Protein AF-C5J600-F1 (afdb_monomer_lite)

pLDDT: mean 75.37, std 13.91, range [26.66, 94.81]

InterPro domains:
  IPR009620 Uncharacterised protein family UPF0236 [PF06782] (41-274)

Structure (mmCIF, N/CA/C/O backbone):
data_AF-C5J600-F1
#
_entry.id   AF-C5J600-F1
#
loop_
_atom_site.group_PDB
_atom_site.id
_atom_site.type_symbol
_atom_site.label_atom_id
_atom_site.label_alt_id
_atom_site.label_comp_id
_atom_site.label_asym_id
_atom_site.label_entity_id
_atom_site.label_seq_id
_atom_site.pdbx_PDB_ins_code
_atom_site.Cartn_x
_atom_site.Cartn_y
_atom_site.Cartn_z
_atom_site.occupancy
_atom_site.B_iso_or_equiv
_atom_site.auth_seq_id
_atom_site.auth_comp_id
_atom_site.auth_asym_id
_atom_site.auth_atom_id
_atom_site.pdbx_PDB_model_num
ATOM 1 N N . MET A 1 1 ? -16.178 27.263 -9.218 1.00 30.09 1 MET A N 1
ATOM 2 C CA . MET A 1 1 ? -14.788 26.761 -9.181 1.00 30.09 1 MET A CA 1
ATOM 3 C C . MET A 1 1 ? -14.766 25.445 -9.932 1.00 30.09 1 MET A C 1
ATOM 5 O O . MET A 1 1 ? -15.247 24.460 -9.392 1.00 30.09 1 MET A O 1
ATOM 9 N N . ASN A 1 2 ? -14.294 25.446 -11.179 1.00 26.66 2 ASN A N 1
ATOM 10 C CA . ASN A 1 2 ? -14.127 24.213 -11.949 1.00 26.66 2 ASN A CA 1
ATOM 11 C C . ASN A 1 2 ? -12.971 23.437 -11.329 1.00 26.66 2 ASN A C 1
ATOM 13 O O . ASN A 1 2 ? -11.869 23.979 -11.196 1.00 26.66 2 ASN A O 1
ATOM 17 N N . SER A 1 3 ? -13.233 22.215 -10.873 1.00 34.41 3 SER A N 1
ATOM 18 C CA . SER A 1 3 ? -12.194 21.421 -10.245 1.00 34.41 3 SER A CA 1
ATOM 19 C C . SER A 1 3 ? -11.194 21.022 -11.330 1.00 34.41 3 SER A C 1
ATOM 21 O O . SER A 1 3 ? -11.571 20.667 -12.445 1.00 34.41 3 SER A O 1
ATOM 23 N N . VAL A 1 4 ? -9.900 21.039 -11.010 1.00 35.25 4 VAL A N 1
ATOM 24 C CA . VAL 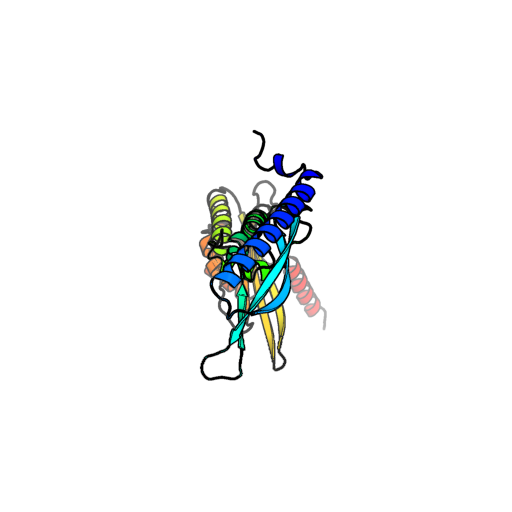A 1 4 ? -8.827 20.533 -11.890 1.00 35.25 4 VAL A CA 1
ATOM 25 C C . VAL A 1 4 ? -9.093 19.076 -12.341 1.00 35.25 4 VAL A C 1
ATOM 27 O O . VAL A 1 4 ? -8.483 18.595 -13.293 1.00 35.25 4 VAL A O 1
ATOM 30 N N . PHE A 1 5 ? -10.043 18.383 -11.700 1.00 36.94 5 PHE A N 1
ATOM 31 C CA . PHE A 1 5 ? -10.469 17.023 -12.007 1.00 36.94 5 PHE A CA 1
ATOM 32 C C . PHE A 1 5 ? -11.612 16.926 -13.031 1.00 36.94 5 PHE A C 1
ATOM 34 O O . PHE A 1 5 ? -11.724 15.884 -13.673 1.00 36.94 5 PHE A O 1
ATOM 41 N N . ASP A 1 6 ? -12.404 17.980 -13.256 1.00 33.38 6 ASP A N 1
ATOM 42 C CA . ASP A 1 6 ? -13.543 17.929 -14.194 1.00 33.38 6 ASP A CA 1
ATOM 43 C C . ASP A 1 6 ? -13.071 17.865 -15.659 1.00 33.38 6 ASP A C 1
ATOM 45 O O . ASP A 1 6 ? -13.735 17.289 -16.517 1.00 33.38 6 ASP A O 1
ATOM 49 N N . ASN A 1 7 ? -11.849 18.338 -15.933 1.00 40.31 7 ASN A N 1
ATOM 50 C CA . ASN A 1 7 ? -11.204 18.231 -17.246 1.00 40.31 7 ASN A CA 1
ATOM 51 C C . ASN A 1 7 ? -10.636 16.830 -17.559 1.00 40.31 7 ASN A C 1
ATOM 53 O O . ASN A 1 7 ? -10.207 16.591 -18.685 1.00 40.31 7 ASN A O 1
ATOM 57 N N . ILE A 1 8 ? -10.622 15.897 -16.598 1.00 45.56 8 ILE A N 1
ATOM 58 C CA . ILE A 1 8 ? -10.103 14.526 -16.791 1.00 45.56 8 ILE A CA 1
ATOM 59 C C . ILE A 1 8 ? -11.192 13.592 -17.359 1.00 45.56 8 ILE A C 1
ATOM 61 O O . ILE A 1 8 ? -10.890 12.523 -17.883 1.00 45.56 8 ILE A O 1
ATOM 65 N N . LEU A 1 9 ? -12.465 13.998 -17.303 1.00 43.16 9 LEU A N 1
ATOM 66 C CA . LEU A 1 9 ? -13.622 13.147 -17.610 1.00 43.16 9 LEU A CA 1
ATOM 67 C C . LEU A 1 9 ? -14.014 13.063 -19.098 1.00 43.16 9 LEU A C 1
ATOM 69 O O . LEU A 1 9 ? -14.862 12.247 -19.444 1.00 43.16 9 LEU A O 1
ATOM 73 N N . ASN A 1 10 ? -13.365 13.811 -19.995 1.00 40.06 10 ASN A N 1
ATOM 74 C CA . ASN A 1 10 ? -13.601 13.727 -21.444 1.00 40.06 10 ASN A CA 1
ATOM 75 C C . ASN A 1 10 ? -12.489 12.938 -22.159 1.00 40.06 10 ASN A C 1
ATOM 77 O O . ASN A 1 10 ? -11.784 13.466 -23.021 1.00 40.06 10 ASN A O 1
ATOM 81 N N . VAL A 1 11 ? -12.330 11.655 -21.812 1.00 47.03 11 VAL A N 1
ATOM 82 C CA . VAL A 1 11 ? -11.394 10.737 -22.490 1.00 47.03 11 VAL A CA 1
ATOM 83 C C . VAL A 1 11 ? -11.952 10.393 -23.871 1.00 47.03 11 VAL A C 1
ATOM 85 O O . VAL A 1 11 ? -12.749 9.473 -24.057 1.00 47.03 11 VAL A O 1
ATOM 88 N N . THR A 1 12 ? -11.559 11.195 -24.851 1.00 51.97 12 THR A N 1
ATOM 89 C CA . THR A 1 12 ? -12.013 11.119 -26.240 1.00 51.97 12 THR A CA 1
ATOM 90 C C . THR A 1 12 ? -10.955 10.437 -27.110 1.00 51.97 12 THR A C 1
ATOM 92 O O . THR A 1 12 ? -9.800 10.259 -26.726 1.00 51.97 12 THR A O 1
ATOM 95 N N . SER A 1 13 ? -11.337 10.052 -28.327 1.00 54.03 13 SER A N 1
ATOM 96 C CA . SER A 1 13 ? -10.481 9.496 -29.393 1.00 54.03 13 SER A CA 1
ATOM 97 C C . SER A 1 13 ? -9.145 10.233 -29.639 1.00 54.03 13 SER A C 1
ATOM 99 O O . SER A 1 13 ? -8.250 9.671 -30.275 1.00 54.03 13 SER A O 1
ATOM 101 N N . SER A 1 14 ? -8.999 11.452 -29.111 1.00 60.88 14 SER A N 1
ATOM 102 C CA . SER A 1 14 ? -7.778 12.258 -29.042 1.00 60.88 14 SER A CA 1
ATOM 103 C C . SER A 1 14 ? -6.600 11.537 -28.367 1.00 60.88 14 SER A C 1
ATOM 105 O O . SER A 1 14 ? -5.513 11.484 -28.943 1.00 60.88 14 SER A O 1
ATOM 107 N N . ASP A 1 15 ? -6.800 10.889 -27.214 1.00 68.75 15 ASP A N 1
ATOM 108 C CA . ASP A 1 15 ? -5.686 10.322 -26.429 1.00 68.75 15 ASP A CA 1
ATOM 109 C C . ASP A 1 15 ? -5.073 9.080 -27.091 1.00 68.75 15 ASP A C 1
ATOM 111 O O . ASP A 1 15 ? -3.856 8.885 -27.092 1.00 68.75 15 ASP A O 1
ATOM 115 N N . LYS A 1 16 ? -5.900 8.260 -27.758 1.00 71.12 16 LYS A N 1
ATOM 116 C CA . LYS A 1 16 ? -5.411 7.123 -28.559 1.00 71.12 16 LYS A CA 1
ATOM 117 C C . LYS A 1 16 ? -4.530 7.595 -29.716 1.00 71.12 16 LYS A C 1
ATOM 119 O O . LYS A 1 16 ? -3.464 7.025 -29.936 1.00 71.12 16 LYS A O 1
ATOM 124 N N . LYS A 1 17 ? -4.937 8.666 -30.409 1.00 78.69 17 LYS A N 1
ATOM 125 C CA . LYS A 1 17 ? -4.130 9.277 -31.475 1.00 78.69 17 LYS A CA 1
ATOM 126 C C . LYS A 1 17 ? -2.816 9.838 -30.927 1.00 78.69 17 LYS A C 1
ATOM 128 O O . LYS A 1 17 ? -1.779 9.656 -31.558 1.00 78.69 17 LYS A O 1
ATOM 133 N N . GLN A 1 18 ? -2.827 10.458 -29.745 1.00 81.50 18 GLN A N 1
ATOM 134 C CA . GLN A 1 18 ? -1.604 10.948 -29.098 1.00 81.50 18 GLN A CA 1
ATOM 135 C C . GLN A 1 18 ? -0.635 9.812 -28.748 1.00 81.50 18 GLN A C 1
ATOM 137 O O . GLN A 1 18 ? 0.558 9.921 -29.033 1.00 81.50 18 GLN A O 1
ATOM 142 N N . ILE A 1 19 ? -1.135 8.695 -28.205 1.00 85.12 19 ILE A N 1
ATOM 143 C CA . ILE A 1 19 ? -0.318 7.502 -27.935 1.00 85.12 19 ILE A CA 1
ATOM 144 C C . ILE A 1 19 ? 0.306 6.961 -29.227 1.00 85.12 19 ILE A C 1
ATOM 146 O O . ILE A 1 19 ? 1.505 6.681 -29.248 1.00 85.12 19 ILE A O 1
ATOM 150 N N . GLU A 1 20 ? -0.460 6.859 -30.315 1.00 85.69 20 GLU A N 1
ATOM 151 C CA . GLU A 1 20 ? 0.054 6.391 -31.609 1.00 85.69 20 GLU A CA 1
ATOM 152 C C . GLU A 1 20 ? 1.135 7.315 -32.184 1.00 85.69 20 GLU A C 1
ATOM 154 O O . GLU A 1 20 ? 2.175 6.839 -32.650 1.00 85.69 20 GLU A O 1
ATOM 159 N N . ILE A 1 21 ? 0.919 8.634 -32.130 1.00 87.88 21 ILE A N 1
ATOM 160 C CA . ILE A 1 21 ? 1.905 9.636 -32.560 1.00 87.88 21 ILE A CA 1
ATOM 161 C C . ILE A 1 21 ? 3.187 9.485 -31.741 1.00 87.88 21 ILE A C 1
ATOM 163 O O . ILE A 1 21 ? 4.279 9.390 -32.306 1.00 87.88 21 ILE A O 1
ATOM 167 N N . TYR A 1 22 ? 3.063 9.396 -30.419 1.00 88.38 22 TYR A N 1
ATOM 168 C CA . TYR A 1 22 ? 4.206 9.269 -29.526 1.00 88.38 22 TYR A CA 1
ATOM 169 C C . TYR A 1 22 ? 4.974 7.956 -29.747 1.00 88.38 22 TYR A C 1
ATOM 171 O O . TYR A 1 22 ? 6.205 7.944 -29.789 1.00 88.38 22 TYR A O 1
ATOM 179 N N . GLN A 1 23 ? 4.274 6.842 -29.987 1.00 90.12 23 GLN A N 1
ATOM 180 C CA . GLN A 1 23 ? 4.904 5.568 -30.348 1.00 90.12 23 GLN A CA 1
ATOM 181 C C . GLN A 1 23 ? 5.699 5.660 -31.654 1.00 90.12 23 GLN A C 1
ATOM 183 O O . GLN A 1 23 ? 6.822 5.153 -31.716 1.00 90.12 23 GLN A O 1
ATOM 188 N N . LYS A 1 24 ? 5.151 6.324 -32.681 1.00 90.94 24 LYS A N 1
ATOM 189 C CA . LYS A 1 24 ? 5.866 6.568 -33.944 1.00 90.94 24 LYS A CA 1
ATOM 190 C C . LYS A 1 24 ? 7.116 7.417 -33.717 1.00 90.94 24 LYS A C 1
ATOM 192 O O . LYS A 1 24 ? 8.178 7.073 -34.225 1.00 90.94 24 LYS A O 1
ATOM 197 N N . GLN A 1 25 ? 7.020 8.474 -32.910 1.00 91.75 25 GLN A N 1
ATOM 198 C CA . GLN A 1 25 ? 8.167 9.321 -32.566 1.00 91.75 25 GLN A CA 1
ATOM 199 C C . GLN A 1 25 ? 9.275 8.536 -31.852 1.00 91.75 25 GLN A C 1
ATOM 201 O O . GLN A 1 25 ? 10.446 8.679 -32.205 1.00 91.75 25 GLN A O 1
ATOM 206 N N . LEU A 1 26 ? 8.926 7.679 -30.887 1.00 91.06 26 LEU A N 1
ATOM 207 C CA . LEU A 1 26 ? 9.899 6.827 -30.200 1.00 91.06 26 LEU A CA 1
ATOM 208 C C . LEU A 1 26 ? 10.585 5.848 -31.160 1.00 91.06 26 LEU A C 1
ATOM 210 O O . LEU A 1 26 ? 11.800 5.677 -31.093 1.00 91.06 26 LEU A O 1
ATOM 214 N N . GLU A 1 27 ? 9.846 5.248 -32.094 1.00 92.38 27 GLU A N 1
ATOM 215 C CA . GLU A 1 27 ? 10.441 4.356 -33.094 1.00 92.38 27 GLU A CA 1
ATOM 216 C C . GLU A 1 27 ? 11.390 5.106 -34.042 1.00 92.38 27 GLU A C 1
ATOM 218 O O . GLU A 1 27 ? 12.493 4.625 -34.311 1.00 92.38 27 GLU A O 1
ATOM 223 N N . THR A 1 28 ? 11.028 6.314 -34.482 1.00 93.56 28 THR A N 1
ATOM 224 C CA . THR A 1 28 ? 11.918 7.173 -35.278 1.00 93.56 28 THR A CA 1
ATOM 225 C C . THR A 1 28 ? 13.197 7.505 -34.510 1.00 93.56 28 THR A C 1
ATOM 227 O O . THR A 1 28 ? 14.298 7.302 -35.029 1.00 93.56 28 THR A O 1
ATOM 230 N N . LYS A 1 29 ? 13.077 7.931 -33.245 1.00 92.75 29 LYS A N 1
ATOM 231 C CA . LYS A 1 29 ? 14.229 8.194 -32.367 1.00 92.75 29 LYS A CA 1
ATOM 232 C C . LYS A 1 29 ? 15.111 6.957 -32.197 1.00 92.75 29 LYS A C 1
ATOM 234 O O . LYS A 1 29 ? 16.333 7.067 -32.254 1.00 92.75 29 LYS A O 1
ATOM 239 N N . ARG A 1 30 ? 14.517 5.766 -32.060 1.00 93.69 30 ARG A N 1
ATOM 240 C CA . ARG A 1 30 ? 15.255 4.495 -31.992 1.00 93.69 30 ARG A CA 1
ATOM 241 C C . ARG A 1 30 ? 16.092 4.257 -33.241 1.00 93.69 30 ARG A C 1
ATOM 243 O O . ARG A 1 30 ? 17.252 3.871 -33.123 1.00 93.69 30 ARG A O 1
ATOM 250 N N . ILE A 1 31 ? 15.505 4.439 -34.423 1.00 93.25 31 ILE A N 1
ATOM 251 C CA . ILE A 1 31 ? 16.189 4.210 -35.701 1.00 93.25 31 ILE A CA 1
ATOM 252 C C . ILE A 1 31 ? 17.371 5.171 -35.849 1.00 93.25 31 ILE A C 1
ATOM 254 O O . ILE A 1 31 ? 18.465 4.724 -36.191 1.00 93.25 31 ILE A O 1
ATOM 258 N N . ILE A 1 32 ? 17.170 6.457 -35.550 1.00 94.38 32 ILE A N 1
ATOM 259 C CA . ILE A 1 32 ? 18.226 7.479 -35.606 1.00 94.38 32 ILE A CA 1
ATOM 260 C C . ILE A 1 32 ? 19.354 7.132 -34.627 1.00 94.38 32 ILE A C 1
ATOM 262 O O . ILE A 1 32 ? 20.501 6.981 -35.042 1.00 94.38 32 ILE A O 1
ATOM 266 N N . ALA A 1 33 ? 19.023 6.878 -33.360 1.00 92.06 33 ALA A N 1
ATOM 267 C CA . ALA A 1 33 ? 20.011 6.556 -32.335 1.00 92.06 33 ALA A CA 1
ATOM 268 C C . ALA A 1 33 ? 20.809 5.277 -32.653 1.00 92.06 33 ALA A C 1
ATOM 270 O O . ALA A 1 33 ? 22.002 5.195 -32.370 1.00 92.06 33 ALA A O 1
ATOM 271 N N . LEU A 1 34 ? 20.183 4.269 -33.272 1.00 92.81 34 LEU A N 1
ATOM 272 C CA . LEU A 1 34 ? 20.892 3.060 -33.703 1.00 92.81 34 LEU A CA 1
ATOM 273 C C . LEU A 1 34 ? 21.836 3.308 -34.882 1.00 92.81 34 LEU A C 1
ATOM 275 O O . LEU A 1 34 ? 22.890 2.676 -34.932 1.00 92.81 34 LEU A O 1
ATOM 279 N N . LYS A 1 35 ? 21.486 4.202 -35.817 1.00 93.19 35 LYS A N 1
ATOM 280 C CA . LYS A 1 35 ? 22.403 4.615 -36.891 1.00 93.19 35 LYS A CA 1
ATOM 281 C C . LYS A 1 35 ? 23.630 5.307 -36.303 1.00 93.19 35 LYS A C 1
ATOM 283 O O . LYS A 1 35 ? 24.748 4.930 -36.632 1.00 93.19 35 LYS A O 1
ATOM 288 N N . GLU A 1 36 ? 23.423 6.242 -35.380 1.00 93.44 36 GLU A N 1
ATOM 289 C CA . GLU A 1 36 ? 24.517 6.939 -34.697 1.00 93.44 36 GLU A CA 1
ATOM 290 C C . GLU A 1 36 ? 25.411 5.990 -33.897 1.00 93.44 36 GLU A C 1
ATOM 292 O O . GLU A 1 36 ? 26.633 6.102 -33.957 1.00 93.44 36 GLU A O 1
ATOM 297 N N . ILE A 1 37 ? 24.825 5.024 -33.181 1.00 91.19 37 ILE A N 1
ATOM 298 C CA . ILE A 1 37 ? 25.604 4.015 -32.456 1.00 91.19 37 ILE A CA 1
ATOM 299 C C . ILE A 1 37 ? 26.429 3.166 -33.407 1.00 91.19 37 ILE A C 1
ATOM 301 O O . ILE A 1 37 ? 27.597 2.954 -33.126 1.00 91.19 37 ILE A O 1
ATOM 305 N N . LYS A 1 38 ? 25.866 2.693 -34.523 1.00 89.19 38 LYS A N 1
ATOM 306 C CA . LYS A 1 38 ? 26.633 1.893 -35.488 1.00 89.19 38 LYS A CA 1
ATOM 307 C C . LYS A 1 38 ? 27.808 2.665 -36.087 1.00 89.19 38 LYS A C 1
ATOM 309 O O . LYS A 1 38 ? 28.833 2.061 -36.367 1.00 89.19 38 LYS A O 1
ATOM 314 N N . LEU A 1 39 ? 27.653 3.977 -36.273 1.00 92.50 39 LEU A N 1
ATOM 315 C CA . LEU A 1 39 ? 28.729 4.846 -36.750 1.00 92.50 39 LEU A CA 1
ATOM 316 C C . LEU A 1 39 ? 29.819 5.047 -35.686 1.00 92.50 39 LEU A C 1
ATOM 318 O O . LEU A 1 39 ? 30.998 4.994 -36.012 1.00 92.50 39 LEU A O 1
ATOM 322 N N . LYS A 1 40 ? 29.437 5.271 -34.422 1.00 92.56 40 LYS A N 1
ATOM 323 C CA . LYS A 1 40 ? 30.378 5.542 -33.316 1.00 92.56 40 LYS A CA 1
ATOM 324 C C . LYS A 1 40 ? 31.010 4.284 -32.711 1.00 92.56 40 LYS A C 1
ATOM 326 O O . LYS A 1 40 ? 32.112 4.354 -32.184 1.00 92.56 40 LYS A O 1
ATOM 331 N N . HIS A 1 41 ? 30.292 3.167 -32.757 1.00 90.81 41 HIS A N 1
ATOM 332 C CA . HIS A 1 41 ? 30.624 1.891 -32.126 1.00 90.81 41 HIS A CA 1
ATOM 333 C C . HIS A 1 41 ? 30.330 0.732 -33.096 1.00 90.81 41 HIS A C 1
ATOM 335 O O . HIS A 1 41 ? 29.354 -0.008 -32.905 1.00 90.81 41 HIS A O 1
ATOM 341 N N . PRO A 1 42 ? 31.124 0.578 -34.173 1.00 90.69 42 PRO A N 1
ATOM 342 C CA . PRO A 1 42 ? 30.929 -0.483 -35.163 1.00 90.69 42 PRO A CA 1
ATOM 343 C C . PRO A 1 42 ? 31.087 -1.892 -34.569 1.00 90.69 42 PRO A C 1
ATOM 345 O O . PRO A 1 42 ? 30.565 -2.861 -35.115 1.00 90.69 42 PRO A O 1
ATOM 348 N N . GLU A 1 43 ? 31.759 -2.016 -33.424 1.00 89.94 43 GLU A N 1
ATOM 349 C CA . GLU A 1 43 ? 31.919 -3.254 -32.669 1.00 89.94 43 GLU A CA 1
ATOM 350 C C . GLU A 1 43 ? 30.639 -3.712 -31.952 1.00 89.94 43 GLU A C 1
ATOM 352 O O . GLU A 1 43 ? 30.623 -4.806 -31.381 1.00 89.94 43 GLU A O 1
ATOM 357 N N . TYR A 1 44 ? 29.574 -2.899 -31.946 1.00 92.50 44 TYR A N 1
ATOM 358 C CA . TYR A 1 44 ? 28.291 -3.237 -31.328 1.00 92.50 44 TYR A CA 1
ATOM 359 C C . TYR A 1 44 ? 27.335 -3.892 -32.323 1.00 92.50 44 TYR A C 1
ATOM 361 O O . TYR A 1 44 ? 27.045 -3.383 -33.403 1.00 92.50 44 TYR A O 1
ATOM 369 N N . TRP A 1 45 ? 26.744 -5.002 -31.893 1.00 91.19 45 TRP A N 1
ATOM 370 C CA . TRP A 1 45 ? 25.853 -5.829 -32.698 1.00 91.19 45 TRP A CA 1
ATOM 371 C C . TRP A 1 45 ? 24.468 -5.822 -32.078 1.00 91.19 45 TRP A C 1
ATOM 373 O O . TRP A 1 45 ? 24.327 -5.904 -30.858 1.00 91.19 45 TRP A O 1
ATOM 383 N N . ILE A 1 46 ? 23.427 -5.767 -32.903 1.00 92.75 46 ILE A N 1
ATOM 384 C CA . ILE A 1 46 ? 22.063 -5.965 -32.410 1.00 92.75 46 ILE A CA 1
ATOM 385 C C . ILE A 1 46 ? 21.902 -7.451 -32.085 1.00 92.75 46 ILE A C 1
ATOM 387 O O . ILE A 1 46 ? 21.922 -8.282 -32.983 1.00 92.75 46 ILE A O 1
ATOM 391 N N . ASP A 1 47 ? 21.744 -7.765 -30.801 1.00 92.50 47 ASP A N 1
ATOM 392 C CA . ASP A 1 47 ? 21.498 -9.125 -30.315 1.00 92.50 47 ASP A CA 1
ATOM 393 C C . ASP A 1 47 ? 20.029 -9.502 -30.521 1.00 92.50 47 ASP A C 1
ATOM 395 O O . ASP 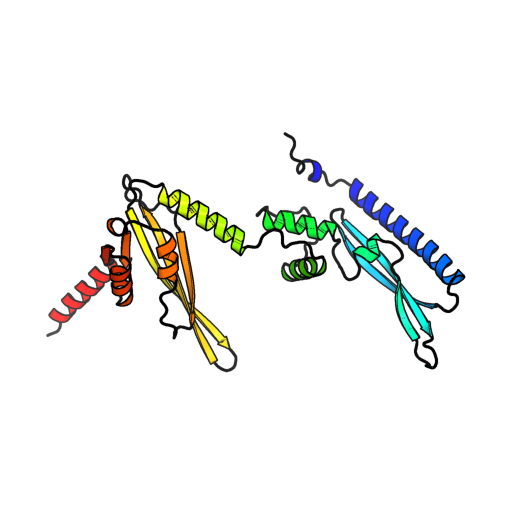A 1 47 ? 19.693 -10.509 -31.136 1.00 92.50 47 ASP A O 1
ATOM 399 N N . LYS A 1 48 ? 19.127 -8.641 -30.036 1.00 92.50 48 LYS A N 1
ATOM 400 C CA . LYS A 1 48 ? 17.681 -8.831 -30.167 1.00 92.50 48 LYS A CA 1
ATOM 401 C C . LYS A 1 48 ? 16.900 -7.553 -29.930 1.00 92.50 48 LYS A C 1
ATOM 403 O O . LYS A 1 48 ? 17.375 -6.578 -29.342 1.00 92.50 48 LYS A O 1
ATOM 408 N N . HIS A 1 49 ? 15.633 -7.609 -30.308 1.00 92.62 49 HIS A N 1
ATOM 409 C CA . HIS A 1 49 ? 14.639 -6.604 -29.976 1.00 92.62 49 HIS A CA 1
ATOM 410 C C . HIS A 1 49 ? 13.604 -7.185 -29.018 1.00 92.62 49 HIS A C 1
ATOM 412 O O . HIS A 1 49 ? 13.087 -8.276 -29.241 1.00 92.62 49 HIS A O 1
ATOM 418 N N . ARG A 1 50 ? 13.264 -6.440 -27.964 1.00 91.50 50 ARG A N 1
ATOM 419 C CA . ARG A 1 50 ? 12.190 -6.804 -27.037 1.00 91.50 50 ARG A CA 1
ATOM 420 C C . ARG A 1 50 ? 11.125 -5.724 -27.038 1.00 91.50 50 ARG A C 1
ATOM 422 O O . ARG A 1 50 ? 11.428 -4.555 -26.807 1.00 91.50 50 ARG A O 1
ATOM 429 N N . ILE A 1 51 ? 9.876 -6.123 -27.252 1.00 91.38 51 ILE A N 1
ATOM 430 C CA . ILE A 1 51 ? 8.740 -5.222 -27.077 1.00 91.38 51 ILE A CA 1
ATOM 431 C C . ILE A 1 51 ? 8.480 -5.078 -25.581 1.00 91.38 51 ILE A C 1
ATOM 433 O O . ILE A 1 51 ? 8.306 -6.060 -24.859 1.00 91.38 51 ILE A O 1
ATOM 437 N N . ARG A 1 52 ? 8.471 -3.835 -25.117 1.00 88.75 52 ARG A N 1
ATOM 438 C CA . ARG A 1 52 ? 8.118 -3.456 -23.758 1.00 88.75 52 ARG A CA 1
ATOM 439 C C . ARG A 1 52 ? 6.779 -2.740 -23.792 1.00 88.75 52 ARG A C 1
ATOM 441 O O . ARG A 1 52 ? 6.562 -1.874 -24.632 1.00 88.75 52 ARG A O 1
ATOM 448 N N . THR A 1 53 ? 5.910 -3.101 -22.860 1.00 90.81 53 THR A N 1
ATOM 449 C CA . THR A 1 53 ? 4.628 -2.431 -22.648 1.00 90.81 53 THR A CA 1
ATOM 450 C C . THR A 1 53 ? 4.754 -1.531 -21.425 1.00 90.81 53 THR A C 1
ATOM 452 O O . THR A 1 53 ? 5.176 -2.009 -20.372 1.00 90.81 53 THR A O 1
ATOM 455 N N . ILE A 1 54 ? 4.425 -0.249 -21.577 1.00 89.62 54 ILE A N 1
ATOM 456 C CA . ILE A 1 54 ? 4.395 0.742 -20.498 1.00 89.62 54 ILE A CA 1
ATOM 457 C C . ILE A 1 54 ? 2.981 1.321 -20.428 1.00 89.62 54 ILE A C 1
ATOM 459 O O . ILE A 1 54 ? 2.458 1.807 -21.430 1.00 89.62 54 ILE A O 1
ATOM 463 N N . HIS A 1 55 ? 2.355 1.246 -19.258 1.00 87.06 55 HIS A N 1
ATOM 464 C CA . HIS A 1 55 ? 1.059 1.865 -18.990 1.00 87.06 55 HIS A CA 1
ATOM 465 C C . HIS A 1 55 ? 1.271 3.294 -18.490 1.00 87.06 55 HIS A C 1
ATOM 467 O O . HIS A 1 55 ? 2.018 3.507 -17.537 1.00 87.06 55 HIS A O 1
ATOM 473 N N . THR A 1 56 ? 0.627 4.255 -19.138 1.00 83.56 56 THR A N 1
ATOM 474 C CA . THR A 1 56 ? 0.620 5.675 -18.783 1.00 83.56 56 THR A CA 1
ATOM 475 C C . THR A 1 56 ? -0.801 6.109 -18.438 1.00 83.56 56 THR A C 1
ATOM 477 O O . THR A 1 56 ? -1.759 5.353 -18.618 1.00 83.56 56 THR A O 1
ATOM 480 N N . ILE A 1 57 ? -0.943 7.352 -17.983 1.00 74.44 57 ILE A N 1
ATOM 481 C CA . ILE A 1 57 ? -2.251 7.971 -17.734 1.00 74.44 57 ILE A CA 1
ATOM 482 C C . ILE A 1 57 ? -3.076 8.150 -19.017 1.00 74.44 57 ILE A C 1
ATOM 484 O O . ILE A 1 57 ? -4.297 8.149 -18.950 1.00 74.44 57 ILE A O 1
ATOM 488 N N . TYR A 1 58 ? -2.413 8.246 -20.175 1.00 75.81 58 TYR A N 1
ATOM 489 C CA . TYR A 1 58 ? -3.037 8.472 -21.484 1.00 75.81 58 TYR A CA 1
ATOM 490 C C . TYR A 1 58 ? -3.283 7.171 -22.263 1.00 75.81 58 TYR A C 1
ATOM 492 O O . TYR A 1 58 ? -3.924 7.172 -23.311 1.00 75.81 58 TYR A O 1
ATOM 500 N N . GLY A 1 59 ? -2.755 6.036 -21.791 1.00 79.31 59 GLY A N 1
ATOM 501 C CA . GLY A 1 59 ? -2.946 4.747 -22.446 1.00 79.31 59 GLY A CA 1
ATOM 502 C C . GLY A 1 59 ? -1.751 3.812 -22.331 1.00 79.31 59 GLY A C 1
ATOM 503 O O . GLY A 1 59 ? -0.973 3.847 -21.386 1.00 79.31 59 GLY A O 1
ATOM 504 N N . THR A 1 60 ? -1.625 2.886 -23.279 1.00 86.88 60 THR A N 1
ATOM 505 C CA . THR A 1 60 ? -0.550 1.887 -23.270 1.00 86.88 60 THR A CA 1
ATOM 506 C C . THR A 1 60 ? 0.405 2.124 -24.426 1.00 86.88 60 THR A C 1
ATOM 508 O O . THR A 1 60 ? 0.013 2.017 -25.582 1.00 86.88 60 THR A O 1
ATOM 511 N N . ILE A 1 61 ? 1.675 2.346 -24.108 1.00 88.88 61 ILE A N 1
ATOM 512 C CA . ILE A 1 61 ? 2.744 2.520 -25.085 1.00 88.88 61 ILE A CA 1
ATOM 513 C C . ILE A 1 61 ? 3.484 1.186 -25.230 1.00 88.88 61 ILE A C 1
ATOM 515 O O . ILE A 1 61 ? 3.996 0.628 -24.255 1.00 88.88 61 ILE A O 1
ATOM 519 N N . LYS A 1 62 ? 3.556 0.663 -26.456 1.00 90.56 62 LYS A N 1
ATOM 520 C CA . LYS A 1 62 ? 4.415 -0.475 -26.815 1.00 90.56 62 LYS A CA 1
ATOM 521 C C . LYS A 1 62 ? 5.647 0.042 -27.546 1.00 90.56 62 LYS A C 1
ATOM 523 O O . LYS A 1 62 ? 5.516 0.665 -28.596 1.00 90.56 62 LYS A O 1
ATOM 528 N N . VAL A 1 63 ? 6.826 -0.229 -26.997 1.00 88.56 63 VAL A N 1
ATOM 529 C CA . VAL A 1 63 ? 8.113 0.295 -27.483 1.00 88.56 63 VAL A CA 1
ATOM 530 C C . VAL A 1 63 ? 9.116 -0.829 -27.675 1.00 88.56 63 VAL A C 1
ATOM 532 O O . VAL A 1 63 ? 9.132 -1.799 -26.914 1.00 88.56 63 VAL A O 1
ATOM 535 N N . LYS A 1 64 ? 9.984 -0.705 -28.678 1.00 90.38 64 LYS A N 1
ATOM 536 C CA . LYS A 1 64 ? 11.029 -1.689 -28.957 1.00 90.38 64 LYS A CA 1
ATOM 537 C C . LYS A 1 64 ? 12.323 -1.299 -28.237 1.00 90.38 64 LYS A C 1
ATOM 539 O O . LYS A 1 64 ? 12.990 -0.335 -28.604 1.00 90.38 64 LYS A O 1
ATOM 544 N N . ILE A 1 65 ? 12.703 -2.070 -27.222 1.00 91.62 65 ILE A N 1
ATOM 545 C CA . ILE A 1 65 ? 14.020 -1.969 -26.584 1.00 91.62 65 ILE A CA 1
ATOM 546 C C . ILE A 1 65 ? 15.001 -2.825 -27.377 1.00 91.62 65 ILE A C 1
ATOM 548 O O . ILE A 1 65 ? 14.725 -3.991 -27.670 1.00 91.62 65 ILE A O 1
ATOM 552 N N . THR A 1 66 ? 16.140 -2.241 -27.740 1.00 93.94 66 THR A N 1
ATOM 553 C CA . THR A 1 66 ? 17.190 -2.947 -28.483 1.00 93.94 66 THR A CA 1
ATOM 554 C C . THR A 1 66 ? 18.242 -3.432 -27.504 1.00 93.94 66 THR A C 1
ATOM 556 O O . THR A 1 66 ? 18.716 -2.661 -26.676 1.00 93.94 66 THR A O 1
ATOM 559 N N . TYR A 1 67 ? 18.584 -4.710 -27.577 1.00 94.81 67 TYR A N 1
ATOM 560 C CA . TYR A 1 67 ? 19.713 -5.270 -26.855 1.00 94.81 67 TYR A CA 1
ATOM 561 C C . TYR A 1 67 ? 20.904 -5.268 -27.798 1.00 94.81 67 TYR A C 1
ATOM 563 O O . TYR A 1 67 ? 20.823 -5.804 -28.904 1.00 94.81 67 TYR A O 1
ATOM 571 N N . LEU A 1 68 ? 21.975 -4.619 -27.363 1.00 94.62 68 LEU A N 1
ATOM 572 C CA . LEU A 1 68 ? 23.243 -4.589 -28.070 1.00 94.62 68 LEU A CA 1
ATOM 573 C C . LEU A 1 68 ? 24.194 -5.574 -27.404 1.00 94.62 68 LEU A C 1
ATOM 575 O O . LEU A 1 68 ? 24.134 -5.778 -26.190 1.00 94.62 68 LEU A O 1
ATOM 579 N N . SER A 1 69 ? 25.060 -6.180 -28.201 1.00 94.06 69 SER A N 1
ATOM 580 C CA . SER A 1 69 ? 26.127 -7.048 -27.735 1.00 94.06 69 SER A CA 1
ATOM 581 C C . SER A 1 69 ? 27.470 -6.564 -28.253 1.00 94.06 69 SER A C 1
ATOM 583 O O . SER A 1 69 ? 27.561 -6.038 -29.362 1.00 94.06 69 SER A O 1
ATOM 585 N N . LYS A 1 70 ? 28.510 -6.741 -27.442 1.00 93.50 70 LYS A N 1
ATOM 586 C CA . LYS A 1 70 ? 29.896 -6.491 -27.835 1.00 93.50 70 LYS A CA 1
ATOM 587 C C . LYS A 1 70 ? 30.798 -7.639 -27.385 1.00 93.50 70 LYS A C 1
ATOM 589 O O . LYS A 1 70 ? 30.486 -8.262 -26.364 1.00 93.50 70 LYS A O 1
ATOM 594 N N . PRO A 1 71 ? 31.889 -7.938 -28.104 1.00 90.56 71 PRO A N 1
ATOM 595 C CA . PRO A 1 71 ? 32.883 -8.899 -27.639 1.00 90.56 71 PRO A CA 1
ATOM 596 C C . PRO A 1 71 ? 33.450 -8.468 -26.284 1.00 90.56 71 PRO A C 1
ATOM 598 O O . PRO A 1 71 ? 33.716 -7.284 -26.063 1.00 90.56 71 PRO A O 1
ATOM 601 N N . THR A 1 72 ? 33.628 -9.413 -25.364 1.00 89.75 72 THR A N 1
ATOM 602 C CA . THR A 1 72 ? 34.442 -9.155 -24.169 1.00 89.75 72 THR A CA 1
ATOM 603 C C . THR A 1 72 ? 35.924 -9.265 -24.524 1.00 89.75 72 THR A C 1
ATOM 605 O O . THR A 1 72 ? 36.298 -10.232 -25.190 1.00 89.75 72 THR A O 1
ATOM 608 N N . PRO A 1 73 ? 36.780 -8.327 -24.075 1.00 86.19 73 PRO A N 1
ATOM 609 C CA . PRO A 1 73 ? 38.222 -8.460 -24.249 1.00 86.19 73 PRO A CA 1
ATOM 610 C C . PRO A 1 73 ? 38.703 -9.801 -23.684 1.00 86.19 73 PRO A C 1
ATOM 612 O O . PRO A 1 73 ? 38.293 -10.189 -22.590 1.00 86.19 73 PRO A O 1
ATOM 615 N N . ASN A 1 74 ? 39.549 -10.507 -24.435 1.00 87.06 74 ASN A N 1
ATOM 616 C CA . ASN A 1 74 ? 40.172 -11.772 -24.027 1.00 87.06 74 ASN A CA 1
ATOM 617 C C . ASN A 1 74 ? 39.176 -12.894 -23.666 1.00 87.06 74 ASN A C 1
ATOM 619 O O . ASN A 1 74 ? 39.482 -13.778 -22.867 1.00 87.06 74 ASN A O 1
ATOM 623 N N . SER A 1 75 ? 37.969 -12.875 -24.240 1.00 87.38 75 SER A N 1
ATOM 624 C CA . SER A 1 75 ? 36.973 -13.926 -24.039 1.00 87.38 75 SER A CA 1
ATOM 625 C C . SER A 1 75 ? 36.128 -14.152 -25.289 1.00 87.38 75 SER A C 1
ATOM 627 O O . SER A 1 75 ? 35.669 -13.204 -25.915 1.00 87.38 75 SER A O 1
ATOM 629 N N . ASN A 1 76 ? 35.797 -15.414 -25.576 1.00 83.31 76 ASN A N 1
ATOM 630 C CA . ASN A 1 76 ? 34.831 -15.780 -26.625 1.00 83.31 76 ASN A CA 1
ATOM 631 C C . ASN A 1 76 ? 33.374 -15.429 -26.259 1.00 83.31 76 ASN A C 1
ATOM 633 O O . ASN A 1 76 ? 32.440 -15.752 -26.993 1.00 83.31 76 ASN A O 1
ATOM 637 N N . LYS A 1 77 ? 33.154 -14.792 -25.104 1.00 89.94 77 LYS A N 1
ATOM 638 C CA . LYS A 1 77 ? 31.836 -14.346 -24.654 1.00 89.94 77 LYS A CA 1
ATOM 639 C C . LYS A 1 77 ? 31.485 -12.979 -25.252 1.00 89.94 77 LYS A C 1
ATOM 641 O O . LYS A 1 77 ? 32.340 -12.203 -25.681 1.00 89.94 77 LYS A O 1
ATOM 646 N N . ARG A 1 78 ? 30.186 -12.681 -25.265 1.00 87.94 78 ARG A N 1
ATOM 647 C CA . ARG A 1 78 ? 29.646 -11.363 -25.612 1.00 87.94 78 ARG A CA 1
ATOM 648 C C . ARG A 1 78 ? 28.970 -10.753 -24.394 1.00 87.94 78 ARG A C 1
ATOM 650 O O . ARG A 1 78 ? 28.199 -11.422 -23.706 1.00 87.94 78 ARG A O 1
ATOM 657 N N . GLN A 1 79 ? 29.224 -9.475 -24.148 1.00 91.62 79 GLN A N 1
ATOM 658 C CA . GLN A 1 79 ? 28.500 -8.702 -23.150 1.00 91.62 79 GLN A CA 1
ATOM 659 C C . GLN A 1 79 ? 27.256 -8.099 -23.794 1.00 91.62 79 GLN A C 1
ATOM 661 O O . GLN A 1 79 ? 27.369 -7.346 -24.758 1.00 91.62 79 GLN A O 1
ATOM 666 N N . VAL A 1 80 ? 26.081 -8.408 -23.244 1.00 92.38 80 VAL A N 1
ATOM 667 C CA . VAL A 1 80 ? 24.790 -7.908 -23.731 1.00 92.38 80 VAL A CA 1
ATOM 668 C C . VAL A 1 80 ? 24.258 -6.830 -22.792 1.00 92.38 80 VAL A C 1
ATOM 670 O O . VAL A 1 80 ? 24.224 -7.017 -21.576 1.00 92.38 80 VAL A O 1
ATOM 673 N N . PHE A 1 81 ? 23.791 -5.713 -23.344 1.00 91.75 81 PHE A N 1
ATOM 674 C CA . PHE A 1 81 ? 23.186 -4.627 -22.579 1.00 91.75 81 PHE A CA 1
ATOM 675 C C . PHE A 1 81 ? 21.957 -4.051 -23.288 1.00 91.75 81 PHE A C 1
ATOM 677 O O . PHE A 1 81 ? 21.845 -4.049 -24.513 1.00 91.75 81 PHE A O 1
ATOM 684 N N . ALA A 1 82 ? 20.994 -3.575 -22.497 1.00 92.00 82 ALA A N 1
ATOM 685 C CA . ALA A 1 82 ? 19.786 -2.943 -23.016 1.00 92.00 82 ALA A CA 1
ATOM 686 C C . ALA A 1 82 ? 20.060 -1.474 -23.362 1.00 92.00 82 ALA A C 1
ATOM 688 O O . ALA A 1 82 ? 20.479 -0.701 -22.498 1.00 92.00 82 ALA A O 1
ATOM 689 N N . PHE A 1 83 ? 19.766 -1.089 -24.600 1.00 91.19 83 PHE A N 1
ATOM 690 C CA . PHE A 1 83 ? 19.889 0.275 -25.089 1.00 91.19 83 PHE A CA 1
ATOM 691 C C . PHE A 1 83 ? 18.546 1.018 -25.012 1.00 91.19 83 PHE A C 1
ATOM 693 O O . PHE A 1 83 ? 17.560 0.646 -25.659 1.00 91.19 83 PHE A O 1
ATOM 700 N N . TYR A 1 84 ? 18.523 2.082 -24.207 1.00 90.19 84 TYR A N 1
ATOM 701 C CA . TYR A 1 84 ? 17.383 2.979 -24.013 1.00 90.19 84 TYR A CA 1
ATOM 702 C C . TYR A 1 84 ? 17.635 4.267 -24.808 1.00 90.19 84 TYR A C 1
ATOM 704 O O . TYR A 1 84 ? 18.410 5.119 -24.384 1.00 90.19 84 TYR A O 1
ATOM 712 N N . HIS A 1 85 ? 17.002 4.371 -25.976 1.00 87.25 85 HIS A N 1
ATOM 713 C CA . HIS A 1 85 ? 17.269 5.399 -26.992 1.00 87.25 85 HIS A CA 1
ATOM 714 C C . HIS A 1 85 ? 16.617 6.762 -26.715 1.00 87.25 85 HIS A C 1
ATOM 716 O O . HIS A 1 85 ? 16.850 7.701 -27.463 1.00 87.25 85 HIS A O 1
ATOM 722 N N . ASP A 1 86 ? 15.793 6.869 -25.674 1.00 88.44 86 ASP A N 1
ATOM 723 C CA . ASP A 1 86 ? 15.093 8.098 -25.306 1.00 88.44 86 ASP A CA 1
ATOM 724 C C . ASP A 1 86 ? 14.978 8.206 -23.780 1.00 88.44 86 ASP A C 1
ATOM 726 O O . ASP A 1 86 ? 14.935 7.186 -23.078 1.00 88.44 86 ASP A O 1
ATOM 730 N N . ASP A 1 87 ? 14.932 9.433 -23.264 1.00 86.75 87 ASP A N 1
ATOM 731 C CA . ASP A 1 87 ? 14.900 9.705 -21.827 1.00 86.75 87 ASP A CA 1
ATOM 732 C C . ASP A 1 87 ? 13.637 9.169 -21.152 1.00 86.75 87 ASP A C 1
ATOM 734 O O . ASP A 1 87 ? 13.730 8.633 -20.046 1.00 86.75 87 ASP A O 1
ATOM 738 N N . PHE A 1 88 ? 12.491 9.162 -21.843 1.00 88.31 88 PHE A N 1
ATOM 739 C CA . PHE A 1 88 ? 11.274 8.515 -21.345 1.00 88.31 88 PHE A CA 1
ATOM 740 C C . PHE A 1 88 ? 11.523 7.043 -20.988 1.00 88.31 88 PHE A C 1
ATOM 742 O O . PHE A 1 88 ? 11.095 6.548 -19.941 1.00 88.31 88 PHE A O 1
ATOM 749 N N . LEU A 1 89 ? 12.276 6.331 -21.830 1.00 88.62 89 LEU A N 1
ATOM 750 C CA . LEU A 1 89 ? 12.601 4.923 -21.615 1.00 88.62 89 LEU A CA 1
ATOM 751 C C . LEU A 1 89 ? 13.672 4.725 -20.540 1.00 88.62 89 LEU A C 1
ATOM 753 O O . LEU A 1 89 ? 13.639 3.708 -19.844 1.00 88.62 89 LEU A O 1
ATOM 757 N N . LYS A 1 90 ? 14.602 5.677 -20.389 1.00 88.62 90 LYS A N 1
ATOM 758 C CA . LYS A 1 90 ? 15.593 5.667 -19.304 1.00 88.62 90 LYS A CA 1
ATOM 759 C C . LYS A 1 90 ? 14.915 5.855 -17.943 1.00 88.62 90 LYS A C 1
ATOM 761 O O . LYS A 1 90 ? 15.175 5.069 -17.033 1.00 88.62 90 LYS A O 1
ATOM 766 N N . ILE A 1 91 ? 13.994 6.815 -17.827 1.00 85.50 91 ILE A N 1
ATOM 767 C CA . ILE A 1 91 ? 13.207 7.091 -16.609 1.00 85.50 91 ILE A CA 1
ATOM 768 C C . ILE A 1 91 ? 12.348 5.876 -16.217 1.00 85.50 91 ILE A C 1
ATOM 770 O O . ILE A 1 91 ? 12.245 5.506 -15.038 1.00 85.50 91 ILE A O 1
ATOM 774 N N . ASN A 1 92 ? 11.780 5.206 -17.222 1.00 85.19 92 ASN A N 1
ATOM 775 C CA . ASN A 1 92 ? 10.908 4.043 -17.056 1.00 85.19 92 ASN A CA 1
ATOM 776 C C . ASN A 1 92 ? 11.632 2.691 -17.178 1.00 85.19 92 ASN A C 1
ATOM 778 O O . ASN A 1 92 ? 11.008 1.635 -17.355 1.00 85.19 92 ASN A O 1
ATOM 782 N N . LYS A 1 93 ? 12.963 2.685 -17.032 1.00 85.31 93 LYS A N 1
ATOM 783 C CA . LYS A 1 93 ? 13.771 1.464 -17.018 1.00 85.31 93 LYS A CA 1
ATOM 784 C C . LYS A 1 93 ? 13.282 0.511 -15.926 1.00 85.31 93 LYS A C 1
ATOM 786 O O . LYS A 1 93 ? 13.191 0.860 -14.757 1.00 85.31 93 LYS A O 1
ATOM 791 N N . GLY A 1 94 ? 12.973 -0.722 -16.319 1.00 80.25 94 GLY A N 1
ATOM 792 C CA . GLY A 1 94 ? 12.525 -1.771 -15.390 1.00 80.25 94 GLY A CA 1
ATOM 793 C C . GLY A 1 94 ? 11.052 -1.681 -14.956 1.00 80.25 94 GLY A C 1
ATOM 794 O O . GLY A 1 94 ? 10.537 -2.656 -14.424 1.00 80.25 94 GLY A O 1
ATOM 795 N N . LYS A 1 95 ? 10.331 -0.606 -15.297 1.00 82.56 95 LYS A N 1
ATOM 796 C CA . LYS A 1 95 ? 8.930 -0.399 -14.909 1.00 82.56 95 LYS A CA 1
ATOM 797 C C . LYS A 1 95 ? 7.935 -0.819 -15.997 1.00 82.56 95 LYS A C 1
ATOM 799 O O . LYS A 1 95 ? 8.218 -0.706 -17.194 1.00 82.56 95 LYS A O 1
ATOM 804 N N . GLN A 1 96 ? 6.795 -1.360 -15.580 1.00 87.00 96 GLN A N 1
ATOM 805 C CA . GLN A 1 96 ? 5.639 -1.634 -16.445 1.00 87.00 96 GLN A CA 1
ATOM 806 C C . GLN A 1 96 ? 4.679 -0.432 -16.491 1.00 87.00 96 GLN A C 1
ATOM 808 O O . GLN A 1 96 ? 3.848 -0.321 -17.386 1.00 87.00 96 GLN A O 1
ATOM 813 N N . TYR A 1 97 ? 4.820 0.482 -15.538 1.00 86.69 97 TYR A N 1
ATOM 814 C CA . TYR A 1 97 ? 3.984 1.654 -15.358 1.00 86.69 97 TYR A CA 1
ATOM 815 C C . TYR A 1 97 ? 4.877 2.884 -15.398 1.00 86.69 97 TYR A C 1
ATOM 817 O O . TYR A 1 97 ? 5.986 2.857 -14.859 1.00 86.69 97 TYR A O 1
ATOM 825 N N . ASP A 1 98 ? 4.409 3.926 -16.069 1.00 86.62 98 ASP A N 1
ATOM 826 C CA . ASP A 1 98 ? 5.097 5.204 -16.105 1.00 86.62 98 ASP A CA 1
ATOM 827 C C . ASP A 1 98 ? 5.147 5.845 -14.710 1.00 86.62 98 ASP A C 1
ATOM 829 O O . ASP A 1 98 ? 4.242 5.662 -13.892 1.00 86.62 98 ASP A O 1
ATOM 833 N N . VAL A 1 99 ? 6.221 6.582 -14.428 1.00 80.38 99 VAL A N 1
ATOM 834 C CA . VAL A 1 99 ? 6.420 7.253 -13.138 1.00 80.38 99 VAL A CA 1
ATOM 835 C C . VAL A 1 99 ? 5.296 8.244 -12.861 1.00 80.38 99 VAL A C 1
ATOM 837 O O . VAL A 1 99 ? 4.770 8.246 -11.752 1.00 80.38 99 VAL A O 1
ATOM 840 N N . GLU A 1 100 ? 4.868 9.033 -13.850 1.00 77.88 100 GLU A N 1
ATOM 841 C CA . GLU A 1 100 ? 3.749 9.960 -13.651 1.00 77.88 100 GLU A CA 1
ATOM 842 C C . GLU A 1 100 ? 2.458 9.198 -13.329 1.00 77.88 100 GLU A C 1
ATOM 844 O O . GLU A 1 100 ? 1.705 9.580 -12.430 1.00 77.88 100 GLU A O 1
ATOM 849 N N . PHE A 1 101 ? 2.235 8.063 -13.995 1.00 81.06 101 PHE A N 1
ATOM 850 C CA . PHE A 1 101 ? 1.081 7.220 -13.717 1.00 81.06 101 PHE A CA 1
ATOM 851 C C . PHE A 1 101 ? 1.096 6.652 -12.293 1.00 81.06 101 PHE A C 1
ATOM 853 O O . PHE A 1 101 ? 0.082 6.705 -11.594 1.00 81.06 101 PHE A O 1
ATOM 860 N N . ILE A 1 102 ? 2.254 6.185 -11.825 1.00 78.62 102 ILE A N 1
ATOM 861 C CA . ILE A 1 102 ? 2.450 5.748 -10.437 1.00 78.62 102 ILE A CA 1
ATOM 862 C C . ILE A 1 102 ? 2.158 6.897 -9.461 1.00 78.62 102 ILE A C 1
ATOM 864 O O . ILE A 1 102 ? 1.452 6.680 -8.477 1.00 78.62 102 ILE A O 1
ATOM 868 N N . ASN A 1 103 ? 2.632 8.116 -9.742 1.00 75.88 103 ASN A N 1
ATOM 869 C CA . ASN A 1 103 ? 2.398 9.291 -8.894 1.00 75.88 103 ASN A CA 1
ATOM 870 C C . ASN A 1 103 ? 0.910 9.615 -8.775 1.00 75.88 103 ASN A C 1
ATOM 872 O O . ASN A 1 103 ? 0.411 9.843 -7.674 1.00 75.88 103 ASN A O 1
ATOM 876 N N . ARG A 1 104 ? 0.185 9.608 -9.898 1.00 74.19 104 ARG A N 1
ATOM 877 C CA . ARG A 1 104 ? -1.255 9.888 -9.897 1.00 74.19 104 ARG A CA 1
ATOM 878 C C . ARG A 1 104 ? -2.048 8.810 -9.175 1.00 74.19 104 ARG A C 1
ATOM 880 O O . ARG A 1 104 ? -2.914 9.142 -8.371 1.00 74.19 104 ARG A O 1
ATOM 887 N N . LEU A 1 105 ? -1.734 7.534 -9.406 1.00 73.50 105 LEU A N 1
ATOM 888 C CA . LEU A 1 105 ? -2.356 6.431 -8.671 1.00 73.50 105 LEU A CA 1
ATOM 889 C C . LEU A 1 105 ? -2.124 6.551 -7.167 1.00 73.50 105 LEU A C 1
ATOM 891 O O . LEU A 1 105 ? -3.042 6.303 -6.393 1.00 73.50 105 LEU A O 1
ATOM 895 N N . ASN A 1 106 ? -0.923 6.971 -6.765 1.00 69.44 106 ASN A N 1
ATOM 896 C CA . ASN A 1 106 ? -0.590 7.217 -5.370 1.00 69.44 106 ASN A CA 1
ATOM 897 C C . ASN A 1 106 ? -1.532 8.264 -4.754 1.00 69.44 106 ASN A C 1
ATOM 899 O O . ASN A 1 106 ? -2.150 8.014 -3.725 1.00 69.44 106 ASN A O 1
ATOM 903 N N . ILE A 1 107 ? -1.709 9.405 -5.427 1.00 67.50 107 ILE A N 1
ATOM 904 C CA . ILE A 1 107 ? -2.595 10.483 -4.968 1.00 67.50 107 ILE A CA 1
ATOM 905 C C . ILE A 1 107 ? -4.042 9.991 -4.829 1.00 67.50 107 ILE A C 1
ATOM 907 O O . ILE A 1 107 ? -4.679 10.253 -3.812 1.00 67.50 107 ILE A O 1
ATOM 911 N N . VAL A 1 108 ? -4.567 9.262 -5.820 1.00 66.81 108 VAL A N 1
ATOM 912 C CA . VAL A 1 108 ? -5.964 8.792 -5.792 1.00 66.81 108 VAL A CA 1
ATOM 913 C C . VAL A 1 108 ? -6.178 7.736 -4.706 1.00 66.81 108 VAL A C 1
ATOM 915 O O . VAL A 1 108 ? -7.127 7.852 -3.932 1.00 66.81 108 VAL A O 1
ATOM 918 N N . TYR A 1 109 ? -5.282 6.746 -4.615 1.00 63.34 109 TYR A N 1
ATOM 919 C CA . TYR A 1 109 ? -5.367 5.661 -3.635 1.00 63.34 109 TYR A CA 1
ATOM 920 C C . TYR A 1 109 ? -5.364 6.195 -2.197 1.00 63.34 109 TYR A C 1
ATOM 922 O O . TYR A 1 109 ? -6.137 5.730 -1.365 1.00 63.34 109 TYR A O 1
ATOM 930 N N . PHE A 1 110 ? -4.530 7.198 -1.908 1.00 59.38 110 PHE A N 1
ATOM 931 C CA . PHE A 1 110 ? -4.414 7.776 -0.566 1.00 59.38 110 PHE A CA 1
ATOM 932 C C . PHE A 1 110 ? -5.422 8.893 -0.264 1.00 59.38 110 PHE A C 1
ATOM 934 O O . PHE A 1 110 ? -5.629 9.219 0.901 1.00 59.38 110 PHE A O 1
ATOM 941 N N . ALA A 1 111 ? -6.108 9.441 -1.269 1.00 59.38 111 ALA A N 1
ATOM 942 C CA . ALA A 1 111 ? -7.213 10.380 -1.064 1.00 59.38 111 ALA A CA 1
ATOM 943 C C . ALA A 1 111 ? -8.543 9.690 -0.687 1.00 59.38 111 ALA A C 1
ATOM 945 O O . ALA A 1 111 ? -9.576 10.359 -0.668 1.00 59.38 111 ALA A O 1
ATOM 946 N N . ASN A 1 112 ? -8.553 8.366 -0.454 1.00 54.25 112 ASN A N 1
ATOM 947 C CA . ASN A 1 112 ? -9.763 7.537 -0.307 1.00 54.25 112 ASN A CA 1
ATOM 948 C C . ASN A 1 112 ? -10.792 7.757 -1.432 1.00 54.25 112 ASN A C 1
ATOM 950 O O . ASN A 1 112 ? -11.987 7.504 -1.269 1.00 54.25 112 ASN A O 1
ATOM 954 N N . LYS A 1 113 ? -10.334 8.227 -2.596 1.00 58.59 113 LYS A N 1
ATOM 955 C CA . LYS A 1 113 ? -11.186 8.392 -3.766 1.00 58.59 113 LYS A CA 1
ATOM 956 C C . LYS A 1 113 ? -11.269 7.057 -4.483 1.00 58.59 113 LYS A C 1
ATOM 958 O O . LYS A 1 113 ? -10.268 6.362 -4.660 1.00 58.59 113 LYS A O 1
ATOM 963 N N . ARG A 1 114 ? -12.479 6.701 -4.906 1.00 55.97 114 ARG A N 1
ATOM 964 C CA . ARG A 1 114 ? -12.708 5.490 -5.684 1.00 55.97 114 ARG A CA 1
ATOM 965 C C . ARG A 1 114 ? -11.933 5.616 -6.999 1.00 55.97 114 ARG A C 1
ATOM 967 O O . ARG A 1 114 ? -12.106 6.590 -7.730 1.00 55.97 114 ARG A O 1
ATOM 974 N N . ILE A 1 115 ? -11.048 4.657 -7.278 1.00 58.06 115 ILE A N 1
ATOM 975 C CA . ILE A 1 115 ? -10.368 4.540 -8.577 1.00 58.06 115 ILE A CA 1
ATOM 976 C C . ILE A 1 115 ? -11.376 3.918 -9.554 1.00 58.06 115 ILE A C 1
ATOM 978 O O . ILE A 1 115 ? -11.182 2.811 -10.047 1.00 58.06 115 ILE A O 1
ATOM 982 N N . ASP A 1 116 ? -12.518 4.566 -9.759 1.00 51.78 116 ASP A N 1
ATOM 983 C CA . ASP A 1 116 ? -13.506 4.085 -10.721 1.00 51.78 116 ASP A CA 1
ATOM 984 C C . ASP A 1 116 ? -12.959 4.328 -12.127 1.00 51.78 116 ASP A C 1
ATOM 986 O O . ASP A 1 116 ? -12.554 5.447 -12.403 1.00 51.78 116 ASP A O 1
ATOM 990 N N . ASN A 1 117 ? -12.922 3.292 -12.978 1.00 49.19 117 ASN A N 1
ATOM 991 C CA . ASN A 1 117 ? -12.765 3.258 -14.450 1.00 49.19 117 ASN A CA 1
ATOM 992 C C . ASN A 1 117 ? -11.749 4.182 -15.175 1.00 49.19 117 ASN A C 1
ATOM 994 O O . ASN A 1 117 ? -11.617 4.075 -16.391 1.00 49.19 117 ASN A O 1
ATOM 998 N N . ILE A 1 118 ? -10.990 5.040 -14.491 1.00 51.06 118 ILE A N 1
ATOM 999 C CA . ILE A 1 118 ? -10.098 6.040 -15.104 1.00 51.06 118 ILE A CA 1
ATOM 1000 C C . ILE A 1 118 ? -8.880 5.366 -15.747 1.00 51.06 118 ILE A C 1
ATOM 1002 O O . ILE A 1 118 ? -8.327 5.863 -16.724 1.00 51.06 118 ILE A O 1
ATOM 1006 N N . TYR A 1 119 ? -8.466 4.202 -15.236 1.00 57.03 119 TYR A N 1
ATOM 1007 C CA . TYR A 1 119 ? -7.296 3.493 -15.736 1.00 57.03 119 TYR A CA 1
ATOM 1008 C C . TYR A 1 119 ? -7.605 2.018 -15.986 1.00 57.03 119 TYR A C 1
ATOM 1010 O O . TYR A 1 119 ? -7.758 1.233 -15.056 1.00 57.03 119 TYR A O 1
ATOM 1018 N N . ASN A 1 120 ? -7.604 1.613 -17.259 1.00 56.16 120 ASN A N 1
ATOM 1019 C CA . ASN A 1 120 ? -7.890 0.233 -17.681 1.00 56.16 120 ASN A CA 1
ATOM 1020 C C . ASN A 1 120 ? -6.916 -0.823 -17.118 1.00 56.16 120 ASN A C 1
ATOM 1022 O O . ASN A 1 120 ? -7.172 -2.020 -17.230 1.00 56.16 120 ASN A O 1
ATOM 1026 N N . LYS A 1 121 ? -5.764 -0.410 -16.571 1.00 67.69 121 LYS A N 1
ATOM 1027 C CA . LYS A 1 121 ? -4.739 -1.303 -16.014 1.00 67.69 121 LYS A CA 1
ATOM 1028 C C . LYS A 1 121 ? -4.121 -0.669 -14.777 1.00 67.69 121 LYS A C 1
ATOM 1030 O O . LYS A 1 121 ? -3.231 0.165 -14.895 1.00 67.69 121 LYS A O 1
ATOM 1035 N N . ILE A 1 122 ? -4.575 -1.084 -13.600 1.00 71.00 122 ILE A N 1
ATOM 1036 C CA . ILE A 1 122 ? -4.054 -0.631 -12.304 1.00 71.00 122 ILE A CA 1
ATOM 1037 C C . ILE A 1 122 ? -3.015 -1.662 -11.812 1.00 71.00 122 ILE A C 1
ATOM 1039 O O . ILE A 1 122 ? -3.249 -2.864 -11.954 1.00 71.00 122 ILE A O 1
ATOM 1043 N N . PRO A 1 123 ? -1.845 -1.246 -11.289 1.00 74.44 123 PRO A N 1
ATOM 1044 C CA . PRO A 1 123 ? -0.894 -2.162 -10.666 1.00 74.44 123 PRO A CA 1
ATOM 1045 C C . PRO A 1 123 ? -1.480 -2.775 -9.391 1.00 74.44 123 PRO A C 1
ATOM 1047 O O . PRO A 1 123 ? -2.260 -2.146 -8.678 1.00 74.44 123 PRO A O 1
ATOM 1050 N N . THR A 1 124 ? -1.047 -3.987 -9.042 1.00 73.50 124 THR A N 1
ATOM 1051 C CA . THR A 1 124 ? -1.354 -4.545 -7.719 1.00 73.50 124 THR A CA 1
ATOM 1052 C C . THR A 1 124 ? -0.752 -3.664 -6.620 1.00 73.50 124 THR A C 1
ATOM 1054 O O . THR A 1 124 ? 0.276 -3.014 -6.823 1.00 73.50 124 THR A O 1
ATOM 1057 N N . ILE A 1 125 ? -1.339 -3.684 -5.420 1.00 69.31 125 ILE A N 1
ATOM 1058 C CA . ILE A 1 125 ? -0.831 -2.920 -4.263 1.00 69.31 125 ILE A CA 1
ATOM 1059 C C . ILE A 1 125 ? 0.647 -3.251 -3.986 1.00 69.31 125 ILE A C 1
ATOM 1061 O O . ILE A 1 125 ? 1.445 -2.362 -3.691 1.00 69.31 125 ILE A O 1
ATOM 1065 N N . ALA A 1 126 ? 1.035 -4.523 -4.111 1.00 69.75 126 ALA A N 1
ATOM 1066 C CA . ALA A 1 126 ? 2.420 -4.956 -3.934 1.00 69.75 126 ALA A CA 1
ATOM 1067 C C . ALA A 1 126 ? 3.365 -4.330 -4.974 1.00 69.75 126 ALA A C 1
ATOM 1069 O O . ALA A 1 126 ? 4.448 -3.858 -4.622 1.00 69.75 126 ALA A O 1
ATOM 1070 N N . LEU A 1 127 ? 2.940 -4.278 -6.239 1.00 72.19 127 LEU A N 1
ATOM 1071 C CA . LEU A 1 127 ? 3.717 -3.695 -7.328 1.00 72.19 127 LEU A CA 1
ATOM 1072 C C . LEU A 1 127 ? 3.816 -2.167 -7.209 1.00 72.19 127 LEU A C 1
ATOM 1074 O O . LEU A 1 127 ? 4.891 -1.604 -7.402 1.00 72.19 127 LEU A O 1
ATOM 1078 N N . LEU A 1 128 ? 2.729 -1.504 -6.810 1.00 74.06 128 LEU A N 1
ATOM 1079 C CA . LEU A 1 128 ? 2.723 -0.070 -6.524 1.00 74.06 128 LEU A CA 1
ATOM 1080 C C . LEU A 1 128 ? 3.722 0.268 -5.407 1.00 74.06 128 LEU A C 1
ATOM 1082 O O . LEU A 1 128 ? 4.584 1.127 -5.583 1.00 74.06 128 LEU A O 1
ATOM 1086 N N . ARG A 1 129 ? 3.684 -0.476 -4.292 1.00 70.31 129 ARG A N 1
ATOM 1087 C CA . ARG A 1 129 ? 4.644 -0.325 -3.183 1.00 70.31 129 ARG A CA 1
ATOM 1088 C C . ARG A 1 129 ? 6.087 -0.548 -3.627 1.00 70.31 129 ARG A C 1
ATOM 1090 O O . ARG A 1 129 ? 6.978 0.168 -3.175 1.00 70.31 129 ARG A O 1
ATOM 1097 N N . HIS A 1 130 ? 6.329 -1.532 -4.493 1.00 78.88 130 HIS A N 1
ATOM 1098 C CA . HIS A 1 130 ? 7.658 -1.782 -5.047 1.00 78.88 130 HIS A CA 1
ATOM 1099 C C . HIS A 1 130 ? 8.175 -0.572 -5.834 1.00 78.88 130 HIS A C 1
ATOM 1101 O O . HIS A 1 130 ? 9.304 -0.135 -5.608 1.00 78.88 130 HIS A O 1
ATOM 1107 N N . TYR A 1 131 ? 7.346 0.013 -6.702 1.00 73.75 131 TYR A N 1
ATOM 1108 C CA . TYR A 1 131 ? 7.751 1.177 -7.484 1.00 73.75 131 TYR A CA 1
ATOM 1109 C C . TYR A 1 131 ? 7.959 2.430 -6.641 1.00 73.75 131 TYR A C 1
ATOM 1111 O O . TYR A 1 131 ? 8.955 3.115 -6.857 1.00 73.75 131 TYR A O 1
ATOM 1119 N N . LEU A 1 132 ? 7.103 2.685 -5.647 1.00 69.88 132 LEU A N 1
ATOM 1120 C CA . LEU A 1 132 ? 7.261 3.817 -4.725 1.00 69.88 132 LEU A CA 1
ATOM 1121 C C . LEU A 1 132 ? 8.601 3.770 -3.976 1.00 69.88 132 LEU A C 1
ATOM 1123 O O . LEU A 1 132 ? 9.274 4.789 -3.839 1.00 69.88 132 LEU A O 1
ATOM 1127 N N . LYS A 1 133 ? 9.042 2.575 -3.555 1.00 71.81 133 LYS A N 1
ATOM 1128 C CA . LYS A 1 133 ? 10.364 2.398 -2.932 1.00 71.81 133 LYS A CA 1
ATOM 1129 C C . LYS A 1 133 ? 11.511 2.732 -3.889 1.00 71.81 133 LYS A C 1
ATOM 1131 O O . LYS A 1 133 ? 12.507 3.310 -3.468 1.00 71.81 133 LYS A O 1
ATOM 1136 N N . GLN A 1 134 ? 11.392 2.360 -5.164 1.00 72.94 134 GLN A N 1
ATOM 1137 C CA . GLN A 1 134 ? 12.447 2.579 -6.160 1.00 72.94 134 GLN A CA 1
ATOM 1138 C C . GLN A 1 134 ? 12.574 4.036 -6.602 1.00 72.94 134 GLN A C 1
ATOM 1140 O O . GLN A 1 134 ? 13.672 4.490 -6.914 1.00 72.94 134 GLN A O 1
ATOM 1145 N N . THR A 1 135 ? 11.466 4.766 -6.670 1.00 64.50 135 THR A N 1
ATOM 1146 C CA . THR A 1 135 ? 11.442 6.141 -7.181 1.00 64.50 135 THR A CA 1
ATOM 1147 C C . THR A 1 135 ? 11.836 7.181 -6.136 1.00 64.50 135 THR A C 1
ATOM 1149 O O . THR A 1 135 ? 11.901 8.357 -6.482 1.00 64.50 135 THR A O 1
ATOM 1152 N N . LYS A 1 136 ? 12.100 6.778 -4.880 1.00 63.25 136 LYS A N 1
ATOM 1153 C CA . LYS A 1 136 ? 12.318 7.680 -3.730 1.00 63.25 136 LYS A CA 1
ATOM 1154 C C . LYS A 1 136 ? 11.236 8.756 -3.604 1.00 63.25 136 LYS A C 1
ATOM 1156 O O . LYS A 1 136 ? 11.467 9.789 -2.983 1.00 63.25 136 LYS A O 1
ATOM 1161 N N . ILE A 1 137 ? 10.065 8.519 -4.195 1.00 57.59 137 ILE A N 1
ATOM 1162 C CA . ILE A 1 137 ? 8.911 9.370 -3.963 1.00 57.59 137 ILE A CA 1
ATOM 1163 C C . ILE A 1 137 ? 8.654 9.219 -2.472 1.00 57.59 137 ILE A C 1
ATOM 1165 O O . ILE A 1 137 ? 8.486 8.074 -2.028 1.00 57.59 137 ILE A O 1
ATOM 1169 N N . PRO A 1 138 ? 8.692 10.316 -1.692 1.00 53.84 138 PRO A N 1
ATOM 1170 C CA . PRO A 1 138 ? 8.281 10.257 -0.304 1.00 53.84 138 PRO A CA 1
ATOM 1171 C C . PRO A 1 138 ? 6.963 9.504 -0.295 1.00 53.84 138 PRO A C 1
ATOM 1173 O O . PRO A 1 138 ? 6.097 9.828 -1.110 1.00 53.84 138 PRO A O 1
ATOM 1176 N N . LEU A 1 139 ? 6.827 8.461 0.529 1.00 56.06 139 LEU A N 1
ATOM 1177 C CA . LEU A 1 139 ? 5.506 7.898 0.769 1.00 56.06 139 LEU A CA 1
ATOM 1178 C C . LEU A 1 139 ? 4.683 9.108 1.209 1.00 56.06 139 LEU A C 1
ATOM 1180 O O . LEU A 1 139 ? 4.909 9.634 2.298 1.00 56.06 139 LEU A O 1
ATOM 1184 N N . ILE A 1 140 ? 3.862 9.650 0.307 1.00 49.75 140 ILE A N 1
ATOM 1185 C CA . ILE A 1 140 ? 2.955 10.727 0.646 1.00 49.75 140 ILE A CA 1
ATOM 1186 C C . ILE A 1 140 ? 2.032 10.013 1.614 1.00 49.75 140 ILE A C 1
ATOM 1188 O O . ILE A 1 140 ? 1.180 9.246 1.181 1.00 49.75 140 ILE A O 1
ATOM 1192 N N . LEU A 1 141 ? 2.296 10.230 2.904 1.00 51.75 141 LEU A N 1
ATOM 1193 C CA . LEU A 1 141 ? 1.559 9.759 4.068 1.00 51.75 141 LEU A CA 1
ATOM 1194 C C . LEU A 1 141 ? 2.073 8.437 4.658 1.00 51.75 141 LEU A C 1
ATOM 1196 O O . LEU A 1 141 ? 1.768 7.324 4.230 1.00 51.75 141 LEU A O 1
ATOM 1200 N N . ASP A 1 142 ? 2.830 8.596 5.741 1.00 57.94 142 ASP A N 1
ATOM 1201 C CA . ASP A 1 142 ? 2.910 7.609 6.804 1.00 57.94 142 ASP A CA 1
ATOM 1202 C C . ASP A 1 142 ? 1.481 7.365 7.320 1.00 57.94 142 ASP A C 1
ATOM 1204 O O . ASP A 1 142 ? 0.917 8.193 8.033 1.00 57.94 142 ASP A O 1
ATOM 1208 N N . LEU A 1 143 ? 0.866 6.240 6.934 1.00 53.97 143 LEU A N 1
ATOM 1209 C CA . LEU A 1 143 ? -0.457 5.823 7.424 1.00 53.97 143 LEU A CA 1
ATOM 1210 C C . LEU A 1 143 ? -0.538 5.890 8.954 1.00 53.97 143 LEU A C 1
ATOM 1212 O O . LEU A 1 143 ? -1.605 6.132 9.512 1.00 53.97 143 LEU A O 1
ATOM 1216 N N . LYS A 1 144 ? 0.595 5.703 9.640 1.00 54.81 144 LYS A N 1
ATOM 1217 C CA . LYS A 1 144 ? 0.688 5.860 11.085 1.00 54.81 144 LYS A CA 1
ATOM 1218 C C . LYS A 1 144 ? 0.459 7.311 11.503 1.00 54.81 144 LYS A C 1
ATOM 1220 O O . LYS A 1 144 ? -0.290 7.527 12.447 1.00 54.81 144 LYS A O 1
ATOM 1225 N N . SER A 1 145 ? 1.035 8.289 10.803 1.00 59.06 145 SER A N 1
ATOM 1226 C CA . SER A 1 145 ? 0.826 9.710 11.093 1.00 59.06 145 SER A CA 1
ATOM 1227 C C . SER A 1 145 ? -0.605 10.149 10.787 1.00 59.06 145 SER A C 1
ATOM 1229 O O . SER A 1 145 ? -1.178 10.872 11.587 1.00 59.06 145 SER A O 1
ATOM 1231 N N . GLN A 1 146 ? -1.219 9.683 9.694 1.00 60.56 146 GLN A N 1
ATOM 1232 C CA . GLN A 1 146 ? -2.621 10.008 9.391 1.00 60.56 146 GLN A CA 1
ATOM 1233 C C . GLN A 1 146 ? -3.592 9.392 10.390 1.00 60.56 146 GLN A C 1
ATOM 1235 O O . GLN A 1 146 ? -4.475 10.086 10.885 1.00 60.56 146 GLN A O 1
ATOM 1240 N N . ASN A 1 147 ? -3.405 8.112 10.725 1.00 61.16 147 ASN A N 1
ATOM 1241 C CA . ASN A 1 147 ? -4.192 7.463 11.767 1.00 61.16 147 ASN A CA 1
ATOM 1242 C C . ASN A 1 147 ? -3.989 8.162 13.111 1.00 61.16 147 ASN A C 1
ATOM 1244 O O . ASN A 1 147 ? -4.946 8.312 13.859 1.00 61.16 147 ASN A O 1
ATOM 1248 N N . GLN A 1 148 ? -2.770 8.624 13.407 1.00 63.91 148 GLN A N 1
ATOM 1249 C CA . GLN A 1 148 ? -2.496 9.405 14.606 1.00 63.91 148 GLN A CA 1
ATOM 1250 C C . GLN A 1 148 ? -3.209 10.762 14.575 1.00 63.91 148 GLN A C 1
ATOM 1252 O O . GLN A 1 148 ? -3.759 11.157 15.595 1.00 63.91 148 GLN A O 1
ATOM 1257 N N . THR A 1 149 ? -3.238 11.461 13.437 1.00 68.50 149 THR A N 1
ATOM 1258 C CA . THR A 1 149 ? -3.968 12.728 13.279 1.00 68.50 149 THR A CA 1
ATOM 1259 C C . THR A 1 149 ? -5.469 12.526 13.455 1.00 68.50 149 THR A C 1
ATOM 1261 O O . THR A 1 149 ? -6.049 13.188 14.305 1.00 68.50 149 THR A O 1
ATOM 1264 N N . LEU A 1 150 ? -6.075 11.563 12.756 1.00 65.69 150 LEU A N 1
ATOM 1265 C CA . LEU A 1 150 ? -7.491 11.199 12.913 1.00 65.69 150 LEU A CA 1
ATOM 1266 C C . LEU A 1 150 ? -7.816 10.798 14.355 1.00 65.69 150 LEU A C 1
ATOM 1268 O O . LEU A 1 150 ? -8.792 11.266 14.935 1.00 65.69 150 LEU A O 1
ATOM 1272 N N . LEU A 1 151 ? -6.972 9.968 14.974 1.00 65.50 151 LEU A N 1
ATOM 1273 C CA . LEU A 1 151 ? -7.121 9.595 16.378 1.00 65.50 151 LEU A CA 1
ATOM 1274 C C . LEU A 1 151 ? -7.048 10.826 17.288 1.00 65.50 151 LEU A C 1
ATOM 1276 O O . LEU A 1 151 ? -7.862 10.950 18.195 1.00 65.50 151 LEU A O 1
ATOM 1280 N N . ASN A 1 152 ? -6.112 11.744 17.046 1.00 71.00 152 ASN A N 1
ATOM 1281 C CA . ASN A 1 152 ? -5.974 12.976 17.817 1.00 71.00 152 ASN A CA 1
ATOM 1282 C C . ASN A 1 152 ? -7.168 13.922 17.607 1.00 71.00 152 ASN A C 1
ATOM 1284 O O . ASN A 1 152 ? -7.615 14.534 18.571 1.00 71.00 152 ASN A O 1
ATOM 1288 N N . GLU A 1 153 ? -7.702 14.032 16.389 1.00 72.69 153 GLU A N 1
ATOM 1289 C CA . GLU A 1 153 ? -8.914 14.797 16.070 1.00 72.69 153 GLU A CA 1
ATOM 1290 C C . GLU A 1 153 ? -10.118 14.242 16.823 1.00 72.69 153 GLU A C 1
ATOM 1292 O O . GLU A 1 153 ? -10.818 14.998 17.499 1.00 72.69 153 GLU A O 1
ATOM 1297 N N . HIS A 1 154 ? -10.305 12.919 16.796 1.00 65.50 154 HIS A N 1
ATOM 1298 C CA . HIS A 1 154 ? -11.315 12.258 17.610 1.00 65.50 154 HIS A CA 1
ATOM 1299 C C . HIS A 1 154 ? -11.068 12.545 19.097 1.00 65.50 154 HIS A C 1
ATOM 1301 O O . HIS A 1 154 ? -11.932 13.126 19.741 1.00 65.50 154 HIS A O 1
ATOM 1307 N N . ILE A 1 155 ? -9.879 12.265 19.641 1.00 66.62 155 ILE A N 1
ATOM 1308 C CA . ILE A 1 155 ? -9.538 12.542 21.050 1.00 66.62 155 ILE A CA 1
ATOM 1309 C C . ILE A 1 155 ? -9.830 14.002 21.435 1.00 66.62 155 ILE A C 1
ATOM 1311 O O . ILE A 1 155 ? -10.341 14.258 22.523 1.00 66.62 155 ILE A O 1
ATOM 1315 N N . ASN A 1 156 ? -9.533 14.968 20.568 1.00 68.69 156 ASN A N 1
ATOM 1316 C CA . ASN A 1 156 ? -9.803 16.378 20.831 1.00 68.69 156 ASN A CA 1
ATOM 1317 C C . ASN A 1 156 ? -11.306 16.685 20.804 1.00 68.69 156 ASN A C 1
ATOM 1319 O O . ASN A 1 156 ? -11.799 17.328 21.729 1.00 68.69 156 ASN A O 1
ATOM 1323 N N . ALA A 1 157 ? -12.057 16.163 19.830 1.00 66.44 157 ALA A N 1
ATOM 1324 C CA . ALA A 1 157 ? -13.518 16.265 19.815 1.00 66.44 157 ALA A CA 1
ATOM 1325 C C . ALA A 1 157 ? -14.160 15.653 21.077 1.00 66.44 157 ALA A C 1
ATOM 1327 O O . ALA A 1 157 ? -15.180 16.145 21.554 1.00 66.44 157 ALA A O 1
ATOM 1328 N N . PHE A 1 158 ? -13.535 14.617 21.643 1.00 65.19 158 PHE A N 1
ATOM 1329 C CA . PHE A 1 158 ? -13.926 13.989 22.906 1.00 65.19 158 PHE A CA 1
ATOM 1330 C C . PHE A 1 158 ? -13.612 14.841 24.140 1.00 65.19 158 PHE A C 1
ATOM 1332 O O . PHE A 1 158 ? -14.435 14.936 25.044 1.00 65.19 158 PHE A O 1
ATOM 1339 N N . LYS A 1 159 ? -12.442 15.488 24.203 1.00 64.56 159 LYS A N 1
ATOM 1340 C CA . LYS A 1 159 ? -12.084 16.361 25.339 1.00 64.56 159 LYS A CA 1
ATOM 1341 C C . LYS A 1 159 ? -13.043 17.538 25.506 1.00 64.56 159 LYS A C 1
ATOM 1343 O O . LYS A 1 159 ? -13.222 18.014 26.620 1.00 64.56 159 LYS A O 1
ATOM 1348 N N . HIS A 1 160 ? -13.645 17.991 24.409 1.00 62.94 160 HIS A N 1
ATOM 1349 C CA . HIS A 1 160 ? -14.581 19.112 24.393 1.00 62.94 160 HIS A CA 1
ATOM 1350 C C . HIS A 1 160 ? -16.056 18.692 24.487 1.00 62.94 160 HIS A C 1
ATOM 1352 O O . HIS A 1 160 ? -16.931 19.554 24.466 1.00 62.94 160 HIS A O 1
ATOM 1358 N N . SER A 1 161 ? -16.368 17.393 24.600 1.00 63.47 161 SER A N 1
ATOM 1359 C CA . SER A 1 161 ? -17.741 16.955 24.860 1.00 63.47 161 SER A CA 1
ATOM 1360 C C . SER A 1 161 ? -18.064 17.103 26.349 1.00 63.47 161 SER A C 1
ATOM 1362 O O . SER A 1 161 ? -17.873 16.179 27.144 1.00 63.47 161 SER A O 1
ATOM 1364 N N . GLU A 1 162 ? -18.544 18.278 26.741 1.00 56.84 162 GLU A N 1
ATOM 1365 C CA . GLU A 1 162 ? -19.149 18.470 28.056 1.00 56.84 162 GLU A CA 1
ATOM 1366 C C . GLU A 1 162 ? -20.424 17.607 28.166 1.00 56.84 162 GLU A C 1
ATOM 1368 O O . GLU A 1 162 ? -21.159 17.431 27.194 1.00 56.84 162 GLU A O 1
ATOM 1373 N N . ASN A 1 163 ? -20.679 17.038 29.351 1.00 59.22 163 ASN A N 1
ATOM 1374 C CA . ASN A 1 163 ? -21.904 16.285 29.679 1.00 59.22 163 ASN A CA 1
ATOM 1375 C C . ASN A 1 163 ? -22.156 14.973 28.901 1.00 59.22 163 ASN A C 1
ATOM 1377 O O . ASN A 1 163 ? -23.276 14.701 28.478 1.00 59.22 163 ASN A O 1
ATOM 1381 N N . GLN A 1 164 ? -21.145 14.111 28.750 1.00 71.25 164 GLN A N 1
ATOM 1382 C CA . GLN A 1 164 ? -21.332 12.747 28.227 1.00 71.25 164 GLN A CA 1
ATOM 1383 C C . GLN A 1 164 ? -20.891 11.680 29.234 1.00 71.25 164 GLN A C 1
ATOM 1385 O O . GLN A 1 164 ? -19.906 11.860 29.951 1.00 71.25 164 GLN A O 1
ATOM 1390 N N . LEU A 1 165 ? -21.645 10.578 29.296 1.00 78.06 165 LEU A N 1
ATOM 1391 C CA . LEU A 1 165 ? -21.237 9.346 29.977 1.00 78.06 165 LEU A CA 1
ATOM 1392 C C . LEU A 1 165 ? -20.613 8.418 28.935 1.00 78.06 165 LEU A C 1
ATOM 1394 O O . LEU A 1 165 ? -21.044 8.400 27.786 1.00 78.06 165 LEU A O 1
ATOM 1398 N N . PHE A 1 166 ? -19.600 7.649 29.308 1.00 82.69 166 PHE A N 1
ATOM 1399 C CA . PHE A 1 166 ? -18.874 6.793 28.380 1.00 82.69 166 PHE A CA 1
ATOM 1400 C C . PHE A 1 166 ? -19.041 5.333 28.768 1.00 82.69 166 PHE A C 1
ATOM 1402 O O . PHE A 1 166 ? -18.665 4.940 29.869 1.00 82.69 166 PHE A O 1
ATOM 1409 N N . LYS A 1 167 ? -19.558 4.512 27.855 1.00 85.00 167 LYS A N 1
ATOM 1410 C CA . LYS A 1 167 ? -19.568 3.056 28.006 1.00 85.00 167 LYS A CA 1
ATOM 1411 C C . LYS A 1 167 ? -18.308 2.481 27.373 1.00 85.00 167 LYS A C 1
ATOM 1413 O O . LYS A 1 167 ? -18.082 2.648 26.180 1.00 85.00 167 LYS A O 1
ATOM 1418 N N . LEU A 1 168 ? -17.513 1.780 28.167 1.00 84.25 168 LEU A N 1
ATOM 1419 C CA . LEU A 1 168 ? -16.425 0.943 27.694 1.00 84.25 168 LEU A CA 1
ATOM 1420 C C . LEU A 1 168 ? -16.959 -0.472 27.482 1.00 84.25 168 LEU A C 1
ATOM 1422 O O . LEU A 1 168 ? -17.289 -1.177 28.439 1.00 84.25 168 LEU A O 1
ATOM 1426 N N . GLU A 1 169 ? -17.051 -0.859 26.220 1.00 82.31 169 GLU A N 1
ATOM 1427 C CA . GLU A 1 169 ? -17.307 -2.226 25.793 1.00 82.31 169 GLU A CA 1
ATOM 1428 C C . GLU A 1 169 ? -15.988 -2.916 25.480 1.00 82.31 169 GLU A C 1
ATOM 1430 O O . GLU A 1 169 ? -15.007 -2.281 25.082 1.00 82.31 169 GLU A O 1
ATOM 1435 N N . ILE A 1 170 ? -15.934 -4.216 25.732 1.00 78.38 170 ILE A N 1
ATOM 1436 C CA . ILE A 1 170 ? -14.697 -4.965 25.625 1.00 78.38 170 ILE A CA 1
ATOM 1437 C C . ILE A 1 170 ? -14.989 -6.295 24.964 1.00 78.38 170 ILE A C 1
ATOM 1439 O O . ILE A 1 170 ? -15.861 -7.029 25.419 1.00 78.38 170 ILE A O 1
ATOM 1443 N N . ASP A 1 171 ? -14.222 -6.593 23.925 1.00 76.50 171 ASP A N 1
ATOM 1444 C CA . ASP A 1 171 ? -14.353 -7.815 23.153 1.00 76.50 171 ASP A CA 1
ATOM 1445 C C . ASP A 1 171 ? -12.986 -8.490 22.980 1.00 76.50 171 ASP A C 1
ATOM 1447 O O . ASP A 1 171 ? -11.954 -7.840 22.776 1.00 76.50 171 ASP A O 1
ATOM 1451 N N . ASP A 1 172 ? -12.980 -9.813 23.093 1.00 76.25 172 ASP A N 1
ATOM 1452 C CA . ASP A 1 172 ? -11.801 -10.659 22.963 1.00 76.25 172 ASP A CA 1
ATOM 1453 C C . ASP A 1 172 ? -12.049 -11.657 21.819 1.00 76.25 172 ASP A C 1
ATOM 1455 O O . ASP A 1 172 ? -12.727 -12.671 21.976 1.00 76.25 172 ASP A O 1
ATOM 1459 N N . THR A 1 173 ? -11.428 -11.417 20.665 1.00 78.06 173 THR A N 1
ATOM 1460 C CA . THR A 1 173 ? -11.437 -12.351 19.530 1.00 78.06 173 THR A CA 1
ATOM 1461 C C . THR A 1 173 ? -10.139 -13.161 19.498 1.00 78.06 173 THR A C 1
ATOM 1463 O O . THR A 1 173 ? -9.081 -12.692 19.917 1.00 78.06 173 THR A O 1
ATOM 1466 N N . PHE A 1 174 ? -10.167 -14.394 18.983 1.00 80.56 174 PHE A N 1
ATOM 1467 C CA . PHE A 1 174 ? -8.968 -15.230 18.866 1.00 80.56 174 PHE A CA 1
ATOM 1468 C C . PHE A 1 174 ? -8.657 -15.601 17.419 1.00 80.56 174 PHE A C 1
ATOM 1470 O O . PHE A 1 174 ? -9.466 -16.235 16.745 1.00 80.56 174 PHE A O 1
ATOM 1477 N N . LEU A 1 175 ? -7.435 -15.301 16.981 1.00 77.00 175 LEU A N 1
ATOM 1478 C CA . LEU A 1 175 ? -6.894 -15.775 15.712 1.00 77.00 175 LEU A CA 1
ATOM 1479 C C . LEU A 1 175 ? -6.063 -17.035 15.925 1.00 77.00 175 LEU A C 1
ATOM 1481 O O . LEU A 1 175 ? -5.238 -17.122 16.837 1.00 77.00 175 LEU A O 1
ATOM 1485 N N . LYS A 1 176 ? -6.269 -18.023 15.058 1.00 79.62 176 LYS A N 1
ATOM 1486 C CA . LYS A 1 176 ? -5.505 -19.269 15.050 1.00 79.62 176 LYS A CA 1
ATOM 1487 C C . LYS A 1 176 ? -4.654 -19.294 13.792 1.00 79.62 176 LYS A C 1
ATOM 1489 O O . LYS A 1 176 ? -5.188 -19.351 12.692 1.00 79.62 176 LYS A O 1
ATOM 1494 N N . PHE A 1 177 ? -3.342 -19.284 13.973 1.00 75.38 177 PHE A N 1
ATOM 1495 C CA . PHE A 1 177 ? -2.389 -19.481 12.893 1.00 75.38 177 PHE A CA 1
ATOM 1496 C C . PHE A 1 177 ? -1.855 -20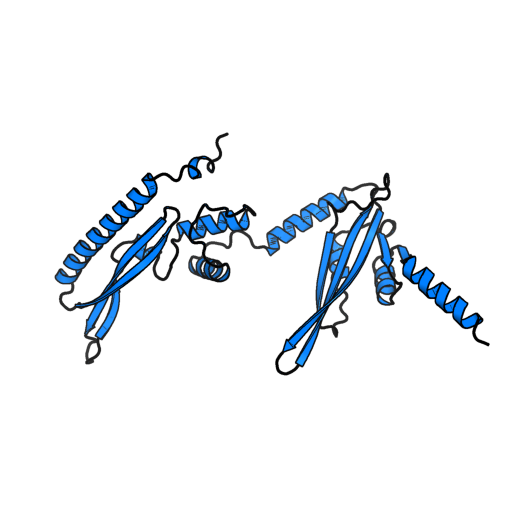.904 12.990 1.00 75.38 177 PHE A C 1
ATOM 1498 O O . PHE A 1 177 ? -1.247 -21.285 13.994 1.00 75.38 177 PHE A O 1
ATOM 1505 N N . ASN A 1 178 ? -2.099 -21.700 11.956 1.00 66.56 178 ASN A N 1
ATOM 1506 C CA . ASN A 1 178 ? -1.455 -22.995 11.815 1.00 66.56 178 ASN A CA 1
ATOM 1507 C C . ASN A 1 178 ? -0.125 -22.756 11.107 1.00 66.56 178 ASN A C 1
ATOM 1509 O O . ASN A 1 178 ? -0.107 -22.464 9.915 1.00 66.56 178 ASN A O 1
ATOM 1513 N N . ASN A 1 179 ? 0.977 -22.845 11.846 1.00 63.22 179 ASN A N 1
ATOM 1514 C CA . ASN A 1 179 ? 2.283 -23.026 11.233 1.00 63.22 179 ASN A CA 1
ATOM 1515 C C . ASN A 1 179 ? 2.590 -24.531 11.220 1.00 63.22 179 ASN A C 1
ATOM 1517 O O . ASN A 1 179 ? 2.142 -25.238 12.124 1.00 63.22 179 ASN A O 1
ATOM 1521 N N . HIS A 1 180 ? 3.344 -25.020 10.231 1.00 62.16 180 HIS A N 1
ATOM 1522 C CA . HIS A 1 180 ? 3.592 -26.455 9.994 1.00 62.16 180 HIS A CA 1
ATOM 1523 C C . HIS A 1 180 ? 4.063 -27.235 11.236 1.00 62.16 180 HIS A C 1
ATOM 1525 O O . HIS A 1 180 ? 3.867 -28.441 11.314 1.00 62.16 180 HIS A O 1
ATOM 1531 N N . THR A 1 181 ? 4.656 -26.551 12.216 1.00 68.44 181 THR A N 1
ATOM 1532 C CA . THR A 1 181 ? 5.190 -27.142 13.447 1.00 68.44 181 THR A CA 1
ATOM 1533 C C . THR A 1 181 ? 4.397 -26.809 14.714 1.00 68.44 181 THR A C 1
ATOM 1535 O O . THR A 1 181 ? 4.540 -27.520 15.706 1.00 68.44 181 THR A O 1
ATOM 1538 N N . LYS A 1 182 ? 3.580 -25.740 14.738 1.00 68.69 182 LYS A N 1
ATOM 1539 C CA . LYS A 1 182 ? 2.849 -25.289 15.941 1.00 68.69 182 LYS A CA 1
ATOM 1540 C C . LYS A 1 182 ? 1.566 -24.530 15.597 1.00 68.69 182 LYS A C 1
ATOM 1542 O O . LYS A 1 182 ? 1.535 -23.685 14.702 1.00 68.69 182 LYS A O 1
ATOM 1547 N N . ARG A 1 183 ? 0.527 -24.750 16.406 1.00 67.81 183 ARG A N 1
ATOM 1548 C CA . ARG A 1 183 ? -0.695 -23.936 16.415 1.00 67.81 183 ARG A CA 1
ATOM 1549 C C . ARG A 1 183 ? -0.479 -22.708 17.297 1.00 67.81 183 ARG A C 1
ATOM 1551 O O . ARG A 1 183 ? -0.453 -22.820 18.520 1.00 67.81 183 ARG A O 1
ATOM 1558 N N . LEU A 1 184 ? -0.332 -21.536 16.687 1.00 74.56 184 LEU A N 1
ATOM 1559 C CA . LEU A 1 184 ? -0.202 -20.270 17.405 1.00 74.56 184 LEU A CA 1
ATOM 1560 C C . LEU A 1 184 ? -1.588 -19.646 17.581 1.00 74.56 184 LEU A C 1
ATOM 1562 O O . LEU A 1 184 ? -2.254 -19.300 16.604 1.00 74.56 184 LEU A O 1
ATOM 1566 N N . LYS A 1 185 ? -2.027 -19.481 18.830 1.00 80.25 185 LYS A N 1
ATOM 1567 C CA . LYS A 1 185 ? -3.250 -18.746 19.163 1.00 80.25 185 LYS A CA 1
ATOM 1568 C C . LYS A 1 185 ? -2.869 -17.317 19.547 1.00 80.25 185 LYS A C 1
ATOM 1570 O O . LYS A 1 185 ? -2.104 -17.101 20.483 1.00 80.25 185 LYS A O 1
ATOM 1575 N N . HIS A 1 186 ? -3.390 -16.350 18.808 1.00 78.00 186 HIS A N 1
ATOM 1576 C CA . HIS A 1 186 ? -3.282 -14.937 19.140 1.00 78.00 186 HIS A CA 1
ATOM 1577 C C . HIS A 1 186 ? -4.627 -14.447 19.652 1.00 78.00 186 HIS A C 1
ATOM 1579 O O . HIS A 1 186 ? -5.684 -14.864 19.178 1.00 78.00 186 HIS A O 1
ATOM 1585 N N . LYS A 1 187 ? -4.570 -13.570 20.640 1.00 78.69 187 LYS A N 1
ATOM 1586 C CA . LYS A 1 187 ? -5.702 -12.861 21.201 1.00 78.69 187 LYS A CA 1
ATOM 1587 C C . LYS A 1 187 ? -5.723 -11.456 20.615 1.00 78.69 187 LYS A C 1
ATOM 1589 O O . LYS A 1 187 ? -4.731 -10.738 20.690 1.00 78.69 187 LYS A O 1
ATOM 1594 N N . ILE A 1 188 ? -6.850 -11.084 20.033 1.00 77.62 188 ILE A N 1
ATOM 1595 C CA . ILE A 1 188 ? -7.184 -9.708 19.696 1.00 77.62 188 ILE A CA 1
ATOM 1596 C C . ILE A 1 188 ? -8.055 -9.204 20.833 1.00 77.62 188 ILE A C 1
ATOM 1598 O O . ILE A 1 188 ? -9.181 -9.669 20.990 1.00 77.62 188 ILE A O 1
ATOM 1602 N N . ARG A 1 189 ? -7.528 -8.276 21.624 1.00 77.94 189 ARG A N 1
ATOM 1603 C CA . ARG A 1 189 ? -8.312 -7.572 22.636 1.00 77.94 189 ARG A CA 1
ATOM 1604 C C . ARG A 1 189 ? -8.694 -6.211 22.095 1.00 77.94 189 ARG A C 1
ATOM 1606 O O . ARG A 1 189 ? -7.806 -5.439 21.734 1.00 77.94 189 ARG A O 1
ATOM 1613 N N . MET A 1 190 ? -9.986 -5.923 22.077 1.00 80.56 190 MET A N 1
ATOM 1614 C CA . MET A 1 190 ? -10.546 -4.664 21.617 1.00 80.56 190 MET A CA 1
ATOM 1615 C C . MET A 1 190 ? -11.302 -3.983 22.759 1.00 80.56 190 MET A C 1
ATOM 1617 O O . MET A 1 190 ? -12.155 -4.588 23.397 1.00 80.56 190 MET A O 1
ATOM 1621 N N . LEU A 1 191 ? -10.972 -2.723 23.024 1.00 82.12 191 LEU A N 1
ATOM 1622 C CA . LEU A 1 191 ? -11.714 -1.825 23.900 1.00 82.12 191 LEU A CA 1
ATOM 1623 C C . LEU A 1 191 ? -12.443 -0.816 23.022 1.00 82.12 191 LEU A C 1
ATOM 1625 O O . LEU A 1 191 ? -11.801 -0.066 22.289 1.00 82.12 191 LEU A O 1
ATOM 1629 N N . ILE A 1 192 ? -13.762 -0.775 23.107 1.00 84.12 192 ILE A N 1
ATOM 1630 C CA . ILE A 1 192 ? -14.588 0.162 22.360 1.00 84.12 192 ILE A CA 1
ATOM 1631 C C . ILE A 1 192 ? -15.183 1.171 23.336 1.00 84.12 192 ILE A C 1
ATOM 1633 O O . ILE A 1 192 ? -15.920 0.826 24.256 1.00 84.12 192 ILE A O 1
ATOM 1637 N N . LEU A 1 193 ? -14.837 2.437 23.145 1.00 86.69 193 LEU A N 1
ATOM 1638 C CA . LEU A 1 193 ? -15.334 3.547 23.932 1.00 86.69 193 LEU A CA 1
ATOM 1639 C C . LEU A 1 193 ? -16.512 4.205 23.212 1.00 86.69 193 LEU A C 1
ATOM 1641 O O . LEU A 1 193 ? -16.344 4.877 22.191 1.00 86.69 193 LEU A O 1
ATOM 1645 N N . HIS A 1 194 ? -17.695 4.037 23.786 1.00 86.62 194 HIS A N 1
ATOM 1646 C CA . HIS A 1 194 ? -18.951 4.570 23.288 1.00 86.62 194 HIS A CA 1
ATOM 1647 C C . HIS A 1 194 ? -19.362 5.819 24.075 1.00 86.62 194 HIS A C 1
ATOM 1649 O O . HIS A 1 194 ? -19.628 5.716 25.276 1.00 86.62 194 HIS A O 1
ATOM 1655 N N . PRO A 1 195 ? -19.472 6.990 23.434 1.00 84.62 195 PRO A N 1
ATOM 1656 C CA . PRO A 1 195 ? -20.126 8.135 24.050 1.00 84.62 195 PRO A CA 1
ATOM 1657 C C . PRO A 1 195 ? -21.640 7.898 24.118 1.00 84.62 195 PRO A C 1
ATOM 1659 O O . PRO A 1 195 ? -22.268 7.543 23.117 1.00 84.62 195 PRO A O 1
ATOM 1662 N N . ILE A 1 196 ? -22.214 8.108 25.299 1.00 82.06 196 ILE A N 1
ATOM 1663 C CA . ILE A 1 196 ? -23.653 8.094 25.553 1.00 82.06 196 ILE A CA 1
ATOM 1664 C C . ILE A 1 196 ? -24.131 9.536 25.656 1.00 82.06 196 ILE A C 1
ATOM 1666 O O . ILE A 1 196 ? -23.638 10.321 26.473 1.00 82.06 196 ILE A O 1
ATOM 1670 N N . ASP A 1 197 ? -25.114 9.873 24.829 1.00 74.38 197 ASP A N 1
ATOM 1671 C CA . ASP A 1 197 ? -25.825 11.138 24.940 1.00 74.38 197 ASP A CA 1
ATOM 1672 C C . ASP A 1 197 ? -26.712 11.117 26.192 1.00 74.38 197 ASP A C 1
ATOM 1674 O O . ASP A 1 197 ? -27.605 10.281 26.321 1.00 74.38 197 ASP A O 1
ATOM 1678 N N . GLN A 1 198 ? -26.473 12.044 27.122 1.00 68.38 198 GLN A N 1
ATOM 1679 C CA . GLN A 1 198 ? -27.243 12.139 28.363 1.00 68.38 198 GLN A CA 1
ATOM 1680 C C . GLN A 1 198 ? -28.731 12.429 28.126 1.00 68.38 198 GLN A C 1
ATOM 1682 O O . GLN A 1 198 ? -29.547 12.055 28.963 1.00 68.38 198 GLN A O 1
ATOM 1687 N N . LYS A 1 199 ? -29.102 13.057 26.999 1.00 71.25 199 LYS A N 1
ATOM 1688 C CA . LYS A 1 199 ? -30.507 13.368 26.692 1.00 71.25 199 LYS A CA 1
ATOM 1689 C C . LYS A 1 199 ? -31.291 12.150 26.222 1.00 71.25 199 LYS A C 1
ATOM 1691 O O . LYS A 1 199 ? -32.460 12.010 26.556 1.00 71.25 199 LYS A O 1
ATOM 1696 N N . THR A 1 200 ? -30.663 11.297 25.417 1.00 73.25 200 THR A N 1
ATOM 1697 C CA . THR A 1 200 ? -31.337 10.169 24.754 1.00 73.25 200 THR A CA 1
ATOM 1698 C C . THR A 1 200 ? -30.964 8.818 25.345 1.00 73.25 200 THR A C 1
ATOM 1700 O O . THR A 1 200 ? -31.572 7.813 24.991 1.00 73.25 200 THR A O 1
ATOM 1703 N N . THR A 1 201 ? -29.961 8.765 26.226 1.00 75.62 201 THR A N 1
ATOM 1704 C CA . THR A 1 201 ? -29.339 7.539 26.762 1.00 75.62 201 THR A CA 1
ATOM 1705 C C . THR A 1 201 ? -28.807 6.583 25.683 1.00 75.62 201 THR A C 1
ATOM 1707 O O . THR A 1 201 ? -28.395 5.464 25.986 1.00 75.62 201 THR A O 1
ATOM 1710 N N . ASN A 1 202 ? -28.752 7.037 24.427 1.00 81.00 202 ASN A N 1
ATOM 1711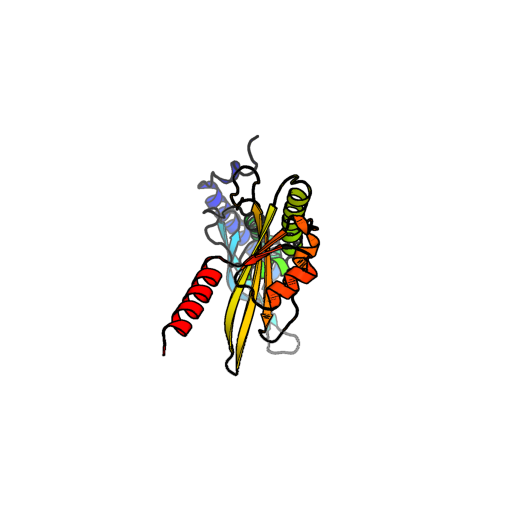 C CA . ASN A 1 202 ? -28.328 6.248 23.280 1.00 81.00 202 ASN A CA 1
ATOM 1712 C C . ASN A 1 202 ? -26.827 6.395 23.021 1.00 81.00 202 ASN A C 1
ATOM 1714 O O . ASN A 1 202 ? -26.217 7.442 23.264 1.00 81.00 202 ASN A O 1
ATOM 1718 N N . ILE A 1 203 ? -26.235 5.332 22.475 1.00 81.81 203 ILE A N 1
ATOM 1719 C CA . ILE A 1 203 ? -24.843 5.325 22.023 1.00 81.81 203 ILE A CA 1
ATOM 1720 C C . ILE A 1 203 ? -24.726 6.130 20.727 1.00 81.81 203 ILE A C 1
ATOM 1722 O O . ILE A 1 203 ? -25.395 5.837 19.735 1.00 81.81 203 ILE A O 1
ATOM 1726 N N . ASN A 1 204 ? -23.817 7.105 20.698 1.00 80.00 204 ASN A N 1
ATOM 1727 C CA . ASN A 1 204 ? -23.462 7.798 19.468 1.00 80.00 204 ASN A CA 1
ATOM 1728 C C . ASN A 1 204 ? -22.345 7.041 18.729 1.00 80.00 204 ASN A C 1
ATOM 1730 O O . ASN A 1 204 ? -21.149 7.276 18.931 1.00 80.00 204 ASN A O 1
ATOM 1734 N N . TYR A 1 205 ? -22.746 6.136 17.836 1.00 78.50 205 TYR A N 1
ATOM 1735 C CA . TYR A 1 205 ? -21.823 5.309 17.053 1.00 78.50 205 TYR A CA 1
ATOM 1736 C C . TYR A 1 205 ? -20.867 6.118 16.166 1.00 78.50 205 TYR A C 1
ATOM 1738 O O . TYR A 1 205 ? -19.713 5.727 16.019 1.00 78.50 205 TYR A O 1
ATOM 1746 N N . SER A 1 206 ? -21.292 7.280 15.650 1.00 70.38 206 SER A N 1
ATOM 1747 C CA . SER A 1 206 ? -20.449 8.136 14.793 1.00 70.38 206 SER A CA 1
ATOM 1748 C C . SER A 1 206 ? -19.217 8.701 15.506 1.00 70.38 206 SER A C 1
ATOM 1750 O O . SER A 1 206 ? -18.257 9.118 14.864 1.00 70.38 206 SER A O 1
ATOM 1752 N N . LYS A 1 207 ? -19.238 8.700 16.842 1.00 72.75 207 LYS A N 1
ATOM 1753 C CA . LYS A 1 207 ? -18.146 9.177 17.687 1.00 72.75 207 LYS A CA 1
ATOM 1754 C C . LYS A 1 207 ? -17.445 8.046 18.428 1.00 72.75 207 LYS A C 1
ATOM 1756 O O . LYS A 1 207 ? -16.639 8.334 19.285 1.00 72.75 207 LYS A O 1
ATOM 1761 N N . THR A 1 208 ? -17.734 6.776 18.166 1.00 81.00 208 THR A N 1
ATOM 1762 C CA . THR A 1 208 ? -17.111 5.668 18.909 1.00 81.00 208 THR A CA 1
ATOM 1763 C C . THR A 1 208 ? -15.617 5.530 18.580 1.00 81.00 208 THR A C 1
ATOM 1765 O O . THR A 1 208 ? -15.236 5.611 17.415 1.00 81.00 208 THR A O 1
ATOM 1768 N N . ILE A 1 209 ? -14.771 5.278 19.588 1.00 77.31 209 ILE A N 1
ATOM 1769 C CA . ILE A 1 209 ? -13.337 4.985 19.390 1.00 77.31 209 ILE A CA 1
ATOM 1770 C C . ILE A 1 209 ? -13.055 3.535 19.769 1.00 77.31 209 ILE A C 1
ATOM 1772 O O . ILE A 1 209 ? -13.395 3.109 20.869 1.00 77.31 209 ILE A O 1
ATOM 1776 N N . ALA A 1 210 ? -12.373 2.798 18.894 1.00 80.25 210 ALA A N 1
ATOM 1777 C CA . ALA A 1 210 ? -11.886 1.455 19.187 1.00 80.25 210 ALA A CA 1
ATOM 1778 C C . ALA A 1 210 ? -10.361 1.448 19.373 1.00 80.25 210 ALA A C 1
ATOM 1780 O O . ALA A 1 210 ? -9.609 1.905 18.513 1.00 80.25 210 ALA A O 1
ATOM 1781 N N . PHE A 1 211 ? -9.909 0.873 20.481 1.00 80.31 211 PHE A N 1
ATOM 1782 C CA . PHE A 1 211 ? -8.514 0.551 20.762 1.00 80.31 211 PHE A CA 1
ATOM 1783 C C . PHE A 1 211 ? -8.352 -0.955 20.653 1.00 80.31 211 PHE A C 1
ATOM 1785 O O . PHE A 1 211 ? -9.133 -1.694 21.245 1.00 80.31 211 PHE A O 1
ATOM 1792 N N . TYR A 1 212 ? -7.345 -1.439 19.936 1.00 76.88 212 TYR A N 1
ATOM 1793 C CA . TYR A 1 212 ? -7.110 -2.874 19.844 1.00 76.88 212 TYR A CA 1
ATOM 1794 C C . TYR A 1 212 ? -5.632 -3.212 19.929 1.00 76.88 212 TYR A C 1
ATOM 1796 O O . TYR A 1 212 ? -4.756 -2.444 19.526 1.00 76.88 212 TYR A O 1
ATOM 1804 N N . VAL A 1 213 ? -5.365 -4.407 20.445 1.00 71.88 213 VAL A N 1
ATOM 1805 C CA . VAL A 1 213 ? -4.033 -4.998 20.487 1.00 71.88 213 VAL A CA 1
ATOM 1806 C C . VAL A 1 213 ? -4.129 -6.460 20.073 1.00 71.88 213 VAL A C 1
ATOM 1808 O O . VAL A 1 213 ? -5.033 -7.180 20.496 1.00 71.88 213 VAL A O 1
ATOM 1811 N N . ILE A 1 214 ? -3.181 -6.889 19.240 1.00 71.75 214 ILE A N 1
ATOM 1812 C CA . ILE A 1 214 ? -3.014 -8.283 18.829 1.00 71.75 214 ILE A CA 1
ATOM 1813 C C . ILE A 1 214 ? -1.790 -8.832 19.551 1.00 71.75 214 ILE A C 1
ATOM 1815 O O . ILE A 1 214 ? -0.672 -8.371 19.318 1.00 71.75 214 ILE A O 1
ATOM 1819 N N . GLU A 1 215 ? -1.993 -9.816 20.419 1.00 72.25 215 GLU A N 1
ATOM 1820 C CA . GLU A 1 215 ? -0.935 -10.393 21.244 1.00 72.25 215 GLU A CA 1
ATOM 1821 C C . GLU A 1 215 ? -0.982 -11.924 21.254 1.00 72.25 215 GLU A C 1
ATOM 1823 O O . GLU A 1 215 ? -2.052 -12.520 21.109 1.00 72.25 215 GLU A O 1
ATOM 1828 N N . PRO A 1 216 ? 0.163 -12.603 21.437 1.00 72.56 216 PRO A N 1
ATOM 1829 C CA . PRO A 1 216 ? 0.163 -14.026 21.760 1.00 72.56 216 PRO A CA 1
ATOM 1830 C C . PRO A 1 216 ? -0.678 -14.266 23.019 1.00 72.56 216 PRO A C 1
ATOM 1832 O O . PRO A 1 216 ? -0.577 -13.493 23.971 1.00 72.56 216 PRO A O 1
ATOM 1835 N N . THR A 1 217 ? -1.459 -15.350 23.078 1.00 65.88 217 THR A N 1
ATOM 1836 C CA . THR A 1 217 ? -2.333 -15.636 24.240 1.00 65.88 217 THR A CA 1
ATOM 1837 C C . THR A 1 217 ? -1.611 -15.727 25.583 1.00 65.88 217 THR A C 1
ATOM 1839 O O . THR A 1 217 ? -2.255 -15.623 26.619 1.00 65.88 217 THR A O 1
ATOM 1842 N N . ASN A 1 218 ? -0.295 -15.929 25.568 1.00 66.19 218 ASN A N 1
ATOM 1843 C CA . ASN A 1 218 ? 0.517 -16.124 26.765 1.00 66.19 218 ASN A CA 1
ATOM 1844 C C . ASN A 1 218 ? 1.074 -14.798 27.314 1.00 66.19 218 ASN A C 1
ATOM 1846 O O . ASN A 1 218 ? 1.772 -14.804 28.324 1.00 66.19 218 ASN A O 1
ATOM 1850 N N . ASN A 1 219 ? 0.813 -13.672 26.641 1.00 63.19 219 ASN A N 1
ATOM 1851 C CA . ASN A 1 219 ? 1.259 -12.359 27.084 1.00 63.19 219 ASN A CA 1
ATOM 1852 C C . ASN A 1 219 ? 0.164 -11.690 27.932 1.00 63.19 219 ASN A C 1
ATOM 1854 O O . ASN A 1 219 ? -0.960 -11.511 27.472 1.00 63.19 219 ASN A O 1
ATOM 1858 N N . ASN A 1 220 ? 0.496 -11.321 29.171 1.00 57.84 220 ASN A N 1
ATOM 1859 C CA . ASN A 1 220 ? -0.443 -10.738 30.142 1.00 57.84 220 ASN A CA 1
ATOM 1860 C C . ASN A 1 220 ? -0.426 -9.198 30.164 1.00 57.84 220 ASN A C 1
ATOM 1862 O O . ASN A 1 220 ? -0.991 -8.584 31.071 1.00 57.84 220 ASN A O 1
ATOM 1866 N N . GLN A 1 221 ? 0.235 -8.546 29.207 1.00 60.53 221 GLN A N 1
ATOM 1867 C CA . GLN A 1 221 ? 0.305 -7.088 29.180 1.00 60.53 221 GLN A CA 1
ATOM 1868 C C . GLN A 1 221 ? -1.031 -6.497 28.713 1.00 60.53 221 GLN A C 1
ATOM 1870 O O . GLN A 1 221 ? -1.437 -6.650 27.571 1.00 60.53 221 GLN A O 1
ATOM 1875 N N . ASN A 1 222 ? -1.718 -5.765 29.590 1.00 61.69 222 ASN A N 1
ATOM 1876 C CA . ASN A 1 222 ? -2.994 -5.106 29.288 1.00 61.69 222 ASN A CA 1
ATOM 1877 C C . ASN A 1 222 ? -2.801 -3.824 28.441 1.00 61.69 222 ASN A C 1
ATOM 1879 O O . ASN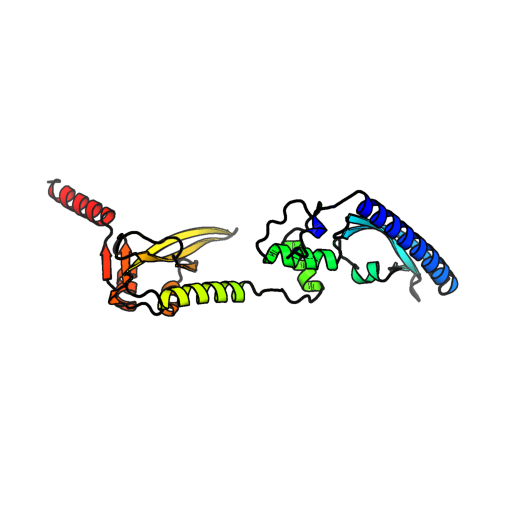 A 1 222 ? -3.289 -2.748 28.778 1.00 61.69 222 ASN A O 1
ATOM 1883 N N . LYS A 1 223 ? -2.075 -3.914 27.319 1.00 64.50 223 LYS A N 1
ATOM 1884 C CA . LYS A 1 223 ? -1.711 -2.765 26.467 1.00 64.50 223 LYS A CA 1
ATOM 1885 C C . LYS A 1 223 ? -2.881 -1.900 25.962 1.00 64.50 223 LYS A C 1
ATOM 1887 O O . LYS A 1 223 ? -2.680 -0.689 25.864 1.00 64.50 223 LYS A O 1
ATOM 1892 N N . PRO A 1 224 ? -4.091 -2.431 25.694 1.00 63.47 224 PRO A N 1
ATOM 1893 C CA . PRO A 1 224 ? -5.243 -1.599 25.334 1.00 63.47 224 PRO A CA 1
ATOM 1894 C C . PRO A 1 224 ? -5.596 -0.553 26.405 1.00 63.47 224 PRO A C 1
ATOM 1896 O O . PRO A 1 224 ? -5.995 0.560 26.073 1.00 63.47 224 PRO A O 1
ATOM 1899 N N . ALA A 1 225 ? -5.385 -0.863 27.691 1.00 69.38 225 ALA A N 1
ATOM 1900 C CA . ALA A 1 225 ? -5.637 0.073 28.787 1.00 69.38 225 ALA A CA 1
ATOM 1901 C C . ALA A 1 225 ? -4.679 1.276 28.745 1.00 69.38 225 ALA A C 1
ATOM 1903 O O . ALA A 1 225 ? -5.089 2.419 28.945 1.00 69.38 225 ALA A O 1
ATOM 1904 N N . ALA A 1 226 ? -3.408 1.044 28.408 1.00 73.00 226 ALA A N 1
ATOM 1905 C CA . ALA A 1 226 ? -2.434 2.120 28.252 1.00 73.00 226 ALA A CA 1
ATOM 1906 C C . ALA A 1 226 ? -2.818 3.085 27.115 1.00 73.00 226 ALA A C 1
ATOM 1908 O O . ALA A 1 226 ? -2.649 4.294 27.257 1.00 73.00 226 ALA A O 1
ATOM 1909 N N . GLN A 1 227 ? -3.389 2.571 26.019 1.00 71.81 227 GLN A N 1
ATOM 1910 C CA . GLN A 1 227 ? -3.893 3.406 24.924 1.00 71.81 227 GLN A CA 1
ATOM 1911 C C . GLN A 1 227 ? -5.119 4.223 25.352 1.00 71.81 227 GLN A C 1
ATOM 1913 O O . GLN A 1 227 ? -5.156 5.428 25.108 1.00 71.81 227 GLN A O 1
ATOM 1918 N N . LEU A 1 228 ? -6.073 3.617 26.068 1.00 74.38 228 LEU A N 1
ATOM 1919 C CA . LEU A 1 228 ? -7.264 4.315 26.567 1.00 74.38 228 LEU A CA 1
ATOM 1920 C C . LEU A 1 228 ? -6.908 5.466 27.526 1.00 74.38 228 LEU A C 1
ATOM 1922 O O . LEU A 1 228 ? -7.534 6.524 27.484 1.00 74.38 228 LEU A O 1
ATOM 1926 N N . LYS A 1 229 ? -5.858 5.312 28.347 1.00 74.69 229 LYS A N 1
ATOM 1927 C CA . LYS A 1 229 ? -5.377 6.381 29.246 1.00 74.69 229 LYS A CA 1
ATOM 1928 C C . LYS A 1 229 ? -4.987 7.669 28.511 1.00 74.69 229 LYS A C 1
ATOM 1930 O O . LYS A 1 229 ? -5.058 8.744 29.104 1.00 74.69 229 LYS A O 1
ATOM 1935 N N . THR A 1 230 ? -4.622 7.597 27.229 1.00 72.50 230 THR A N 1
ATOM 1936 C CA . THR A 1 230 ? -4.263 8.792 26.441 1.00 72.50 230 THR A CA 1
ATOM 1937 C C . THR A 1 230 ? -5.454 9.723 26.179 1.00 72.50 230 THR A C 1
ATOM 1939 O O . THR A 1 230 ? -5.255 10.920 25.970 1.00 72.50 230 THR A O 1
ATOM 1942 N N . VAL A 1 231 ? -6.687 9.209 26.276 1.00 71.00 231 VAL A N 1
ATOM 1943 C CA . VAL A 1 231 ? -7.929 9.972 26.059 1.00 71.00 231 VAL A CA 1
ATOM 1944 C C . VAL A 1 231 ? -8.248 10.913 27.232 1.00 71.00 231 VAL A C 1
ATOM 1946 O O . VAL A 1 231 ? -8.929 11.912 27.030 1.00 71.00 231 VAL A O 1
ATOM 1949 N N . ARG A 1 232 ? -7.699 10.663 28.437 1.00 73.56 232 ARG A N 1
ATOM 1950 C CA . ARG A 1 232 ? -7.918 11.468 29.664 1.00 73.56 232 ARG A CA 1
ATOM 1951 C C . ARG A 1 232 ? -9.402 11.679 30.011 1.00 73.56 232 ARG A C 1
ATOM 1953 O O . ARG A 1 232 ? -9.851 12.801 30.219 1.00 73.56 232 ARG A O 1
ATOM 1960 N N . ILE A 1 233 ? -10.156 10.587 30.075 1.00 76.12 233 ILE A N 1
ATOM 1961 C CA . ILE A 1 233 ? -11.574 10.599 30.457 1.00 76.12 233 ILE A CA 1
ATOM 1962 C C . ILE A 1 233 ? -11.687 10.738 31.976 1.00 76.12 233 ILE A C 1
ATOM 1964 O O . ILE A 1 233 ? -10.921 10.107 32.706 1.00 76.12 233 ILE A O 1
ATOM 1968 N N . ASP A 1 234 ? -12.659 11.521 32.443 1.00 77.88 234 ASP A N 1
ATOM 1969 C CA . ASP A 1 234 ? -13.042 11.566 33.854 1.00 77.88 234 ASP A CA 1
ATOM 1970 C C . ASP A 1 234 ? -13.493 10.164 34.326 1.00 77.88 234 ASP A C 1
ATOM 1972 O O . ASP A 1 234 ? -14.487 9.641 33.807 1.00 77.88 234 ASP A O 1
ATOM 1976 N N . PRO A 1 235 ? -12.800 9.550 35.306 1.00 80.19 235 PRO A N 1
ATOM 1977 C CA . PRO A 1 235 ? -13.144 8.238 35.851 1.00 80.19 235 PRO A CA 1
ATOM 1978 C C . PRO A 1 235 ? -14.607 8.078 36.267 1.00 80.19 235 PRO A C 1
ATOM 1980 O O . PRO A 1 235 ? -15.182 7.006 36.078 1.00 80.19 235 PRO A O 1
ATOM 1983 N N . SER A 1 236 ? -15.221 9.142 36.797 1.00 79.25 236 SER A N 1
ATOM 1984 C CA . SER A 1 236 ? -16.609 9.124 37.276 1.00 79.25 236 SER A CA 1
ATOM 1985 C C . SER A 1 236 ? -17.630 8.974 36.144 1.00 79.25 236 SER A C 1
ATOM 1987 O O . SER A 1 236 ? -18.736 8.481 36.359 1.00 79.25 236 SER A O 1
ATOM 1989 N N . LYS A 1 237 ? -17.242 9.352 34.921 1.00 80.81 237 LYS A N 1
ATOM 1990 C CA . LYS A 1 237 ? -18.072 9.290 33.713 1.00 80.81 237 LYS A CA 1
ATOM 1991 C C . LYS A 1 237 ? -17.817 8.033 32.888 1.00 80.81 237 LYS A C 1
ATOM 1993 O O . LYS A 1 237 ? -18.461 7.854 31.859 1.00 80.81 237 LYS A O 1
ATOM 1998 N N . LEU A 1 238 ? -16.884 7.173 33.301 1.00 85.31 238 LEU A N 1
ATOM 1999 C CA . LEU A 1 238 ? -16.561 5.933 32.605 1.00 85.31 238 LEU A CA 1
ATOM 2000 C C . LEU A 1 238 ? -17.309 4.751 33.236 1.00 85.31 238 LEU A C 1
ATOM 2002 O O . LEU A 1 238 ? -17.193 4.469 34.428 1.00 85.31 238 LEU A O 1
ATOM 2006 N N . LEU A 1 239 ? -18.048 4.027 32.404 1.00 86.75 239 LEU A N 1
ATOM 2007 C CA . LEU A 1 239 ? -18.812 2.842 32.756 1.00 86.75 239 LEU A CA 1
ATOM 2008 C C . LEU A 1 239 ? -18.266 1.645 31.982 1.00 86.75 239 LEU A C 1
ATOM 2010 O O . LEU A 1 239 ? -18.409 1.573 30.767 1.00 86.75 239 LEU A O 1
ATOM 2014 N N . ILE A 1 240 ? -17.684 0.672 32.670 1.00 86.06 240 ILE A N 1
ATOM 2015 C CA . ILE A 1 240 ? -17.340 -0.618 32.073 1.00 86.06 240 ILE A CA 1
ATOM 2016 C C . ILE A 1 240 ? -18.574 -1.512 32.143 1.00 86.06 240 ILE A C 1
ATOM 2018 O O . ILE A 1 240 ? -19.111 -1.711 33.232 1.00 86.06 240 ILE A O 1
ATOM 2022 N N . ASN A 1 241 ? -18.999 -2.071 31.010 1.00 82.38 241 ASN A N 1
ATOM 2023 C CA . ASN A 1 241 ? -20.091 -3.044 30.958 1.00 82.38 241 ASN A CA 1
ATOM 2024 C C . ASN A 1 241 ? -19.566 -4.425 30.541 1.00 82.38 241 ASN A C 1
ATOM 2026 O O . ASN A 1 241 ? -18.825 -4.512 29.564 1.00 82.38 241 ASN A O 1
ATOM 2030 N N . GLY A 1 242 ? -19.951 -5.493 31.243 1.00 77.31 242 GLY A N 1
ATOM 2031 C CA . GLY A 1 242 ? -19.598 -6.864 30.842 1.00 77.31 242 GLY A CA 1
ATOM 2032 C C . GLY A 1 242 ? -19.815 -7.926 31.920 1.00 77.31 242 GLY A C 1
ATOM 2033 O O . GLY A 1 242 ? -20.507 -7.698 32.906 1.00 77.31 242 GLY A O 1
ATOM 2034 N N . ASP A 1 243 ? -19.218 -9.099 31.731 1.00 75.19 243 ASP A N 1
ATOM 2035 C CA . ASP A 1 243 ? -19.489 -10.336 32.485 1.00 75.19 243 ASP A CA 1
ATOM 2036 C C . ASP A 1 243 ? -18.890 -10.39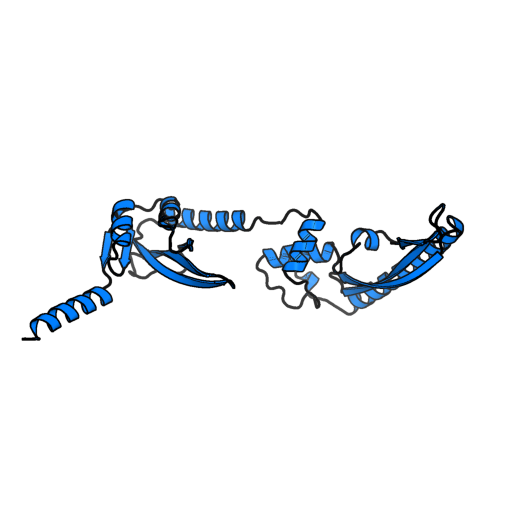9 33.907 1.00 75.19 243 ASP A C 1
ATOM 2038 O O . ASP A 1 243 ? -19.155 -11.333 34.662 1.00 75.19 243 ASP A O 1
ATOM 2042 N N . GLY A 1 244 ? -18.072 -9.418 34.296 1.00 73.50 244 GLY A N 1
ATOM 2043 C CA . GLY A 1 244 ? -17.425 -9.383 35.610 1.00 73.50 244 GLY A CA 1
ATOM 2044 C C . GLY A 1 244 ? -16.139 -10.204 35.715 1.00 73.50 244 GLY A C 1
ATOM 2045 O O . GLY A 1 244 ? -15.677 -10.477 36.831 1.00 73.50 244 GLY A O 1
ATOM 2046 N N . ALA A 1 245 ? -15.525 -10.570 34.586 1.00 77.12 245 ALA A N 1
ATOM 2047 C CA . ALA A 1 245 ? -14.257 -11.284 34.557 1.00 77.12 245 ALA A CA 1
ATOM 2048 C C . ALA A 1 245 ? -13.157 -10.599 35.398 1.00 77.12 245 ALA A C 1
ATOM 2050 O O . ALA A 1 245 ? -13.104 -9.375 35.555 1.00 77.12 245 ALA A O 1
ATOM 2051 N N . ARG A 1 246 ? -12.208 -11.393 35.926 1.00 75.69 246 ARG A N 1
ATOM 2052 C CA . ARG A 1 246 ? -11.149 -10.920 36.849 1.00 75.69 246 ARG A CA 1
ATOM 2053 C C . ARG A 1 246 ? -10.380 -9.706 36.317 1.00 75.69 246 ARG A C 1
ATOM 2055 O O . ARG A 1 246 ? -10.052 -8.803 37.079 1.00 75.69 246 ARG A O 1
ATOM 2062 N N . TRP A 1 247 ? -10.125 -9.666 35.015 1.00 74.06 247 TRP A N 1
ATOM 2063 C CA . TRP A 1 247 ? -9.398 -8.577 34.368 1.00 74.06 247 TRP A CA 1
ATOM 2064 C C . TRP A 1 247 ? -10.240 -7.295 34.225 1.00 74.06 247 TRP A C 1
ATOM 2066 O O . TRP A 1 247 ? -9.672 -6.208 34.244 1.00 74.06 247 TRP A O 1
ATOM 2076 N N . MET A 1 248 ? -11.574 -7.379 34.161 1.00 77.75 248 MET A N 1
ATOM 2077 C CA . MET A 1 248 ? -12.440 -6.194 34.214 1.00 77.75 248 MET A CA 1
ATOM 2078 C C . MET A 1 248 ? -12.362 -5.523 35.583 1.00 77.75 248 MET A C 1
ATOM 2080 O O . MET A 1 248 ? -12.357 -4.300 35.668 1.00 77.75 248 MET A O 1
ATOM 2084 N N . LYS A 1 249 ? -12.224 -6.312 36.659 1.00 80.56 249 LYS A N 1
ATOM 2085 C CA . LYS A 1 249 ? -11.945 -5.781 38.003 1.00 80.56 249 LYS A CA 1
ATOM 2086 C C . LYS A 1 249 ? -10.589 -5.071 38.044 1.00 80.56 249 LYS A C 1
ATOM 2088 O O . LYS A 1 249 ? -10.478 -4.011 38.652 1.00 80.56 249 LYS A O 1
ATOM 2093 N N . THR A 1 250 ? -9.579 -5.605 37.352 1.00 81.62 250 THR A N 1
ATOM 2094 C CA . THR A 1 250 ? -8.281 -4.931 37.187 1.00 81.62 250 THR A CA 1
ATOM 2095 C C . THR A 1 250 ? -8.438 -3.588 36.474 1.00 81.62 250 THR A C 1
ATOM 2097 O O . THR A 1 250 ? -7.944 -2.589 36.985 1.00 81.62 250 THR A O 1
ATOM 2100 N N . LEU A 1 251 ? -9.176 -3.535 35.358 1.00 79.25 251 LEU A N 1
ATOM 2101 C CA . LEU A 1 251 ? -9.432 -2.280 34.641 1.00 79.25 251 LEU A CA 1
ATOM 2102 C C . LEU A 1 251 ? -10.233 -1.288 35.486 1.00 79.25 251 LEU A C 1
ATOM 2104 O O . LEU A 1 251 ? -9.869 -0.121 35.546 1.00 79.25 251 LEU A O 1
ATOM 2108 N N . LYS A 1 252 ? -11.272 -1.745 36.195 1.00 84.38 252 LYS A N 1
ATOM 2109 C CA . LYS A 1 252 ? -12.039 -0.914 37.132 1.00 84.38 252 LYS A CA 1
ATOM 2110 C C . LYS A 1 252 ? -11.115 -0.216 38.130 1.00 84.38 252 LYS A C 1
ATOM 2112 O O . LYS A 1 252 ? -11.219 0.991 38.322 1.00 84.38 252 LYS A O 1
ATOM 2117 N N . ASN A 1 253 ? -10.201 -0.968 38.740 1.00 84.62 253 ASN A N 1
ATOM 2118 C CA . ASN A 1 253 ? -9.259 -0.433 39.720 1.00 84.62 253 ASN A CA 1
ATOM 2119 C C . ASN A 1 253 ? -8.241 0.516 39.074 1.00 84.62 253 ASN A C 1
ATOM 2121 O O . ASN A 1 253 ? -7.920 1.557 39.640 1.00 84.62 253 ASN A O 1
ATOM 2125 N N . GLU A 1 254 ? -7.758 0.177 37.880 1.00 82.88 254 GLU A N 1
ATOM 2126 C CA . GLU A 1 254 ? -6.772 0.966 37.141 1.00 82.88 254 GLU A CA 1
ATOM 2127 C C . GLU A 1 254 ? -7.334 2.309 36.648 1.00 82.88 254 GLU A C 1
ATOM 2129 O O . GLU A 1 254 ? -6.628 3.318 36.675 1.00 82.88 254 GLU A O 1
ATOM 2134 N N . PHE A 1 255 ? -8.598 2.328 36.223 1.00 81.31 255 PHE A N 1
ATOM 2135 C CA . PHE A 1 255 ? -9.287 3.520 35.726 1.00 81.31 255 PHE A CA 1
ATOM 2136 C C . PHE A 1 255 ? -10.127 4.234 36.784 1.00 81.31 255 PHE A C 1
ATOM 2138 O O . PHE A 1 255 ? -10.631 5.312 36.493 1.00 81.31 255 PHE A O 1
ATOM 2145 N N . LYS A 1 256 ? -10.272 3.664 37.989 1.00 84.69 256 LYS A N 1
ATOM 2146 C CA . LYS A 1 256 ? -11.137 4.165 39.074 1.00 84.69 256 LYS A CA 1
ATOM 2147 C C . LYS A 1 256 ? -12.577 4.451 38.615 1.00 84.69 256 LYS A C 1
ATOM 2149 O O . LYS A 1 256 ? -13.165 5.459 38.992 1.00 84.69 256 LYS A O 1
ATOM 2154 N N . CYS A 1 257 ? -13.127 3.571 37.786 1.00 85.12 257 CYS A N 1
ATOM 2155 C CA . CYS A 1 257 ? -14.409 3.770 37.112 1.00 85.12 257 CYS A CA 1
ATOM 2156 C C . CYS A 1 257 ? -15.520 2.847 37.642 1.00 85.12 257 CYS A C 1
ATOM 2158 O O . CYS A 1 257 ? -15.299 1.999 38.517 1.00 85.12 257 CYS A O 1
ATOM 2160 N N . ILE A 1 258 ? -16.738 3.010 37.117 1.00 85.62 258 ILE A N 1
ATOM 2161 C CA . ILE A 1 258 ? -17.893 2.191 37.500 1.00 85.62 258 ILE A CA 1
ATOM 2162 C C . ILE A 1 258 ? -17.880 0.899 36.676 1.00 85.62 258 ILE A C 1
ATOM 2164 O O . ILE A 1 258 ? -17.761 0.932 35.456 1.00 85.62 258 ILE A O 1
ATOM 2168 N N . LEU A 1 259 ? -18.029 -0.250 37.340 1.00 85.69 259 LEU A N 1
ATOM 2169 C CA . LEU A 1 259 ? -18.242 -1.543 36.685 1.00 85.69 259 LEU A CA 1
ATOM 2170 C C . LEU A 1 259 ? -19.715 -1.923 36.824 1.00 85.69 259 LEU A C 1
ATOM 2172 O O . LEU A 1 259 ? -20.183 -2.136 37.942 1.00 85.69 259 LEU A O 1
ATOM 2176 N N . LYS A 1 260 ? -20.415 -2.036 35.696 1.00 84.31 260 LYS A N 1
ATOM 2177 C CA . LYS A 1 260 ? -21.764 -2.588 35.598 1.00 84.31 260 LYS A CA 1
ATOM 2178 C C . LYS A 1 260 ? -21.678 -3.999 35.030 1.00 84.31 260 LYS A C 1
ATOM 2180 O O . LYS A 1 260 ? -21.035 -4.231 34.007 1.00 84.31 260 LYS A O 1
ATOM 2185 N N . LEU A 1 261 ? -22.298 -4.940 35.732 1.00 81.31 261 LEU A N 1
ATOM 2186 C CA . LEU A 1 261 ? -22.417 -6.308 35.252 1.00 81.31 261 LEU A CA 1
ATOM 2187 C C . LEU A 1 261 ? -23.521 -6.385 34.200 1.00 81.31 261 LEU A C 1
ATOM 2189 O O . LEU A 1 261 ? -24.564 -5.744 34.337 1.00 81.31 261 LEU A O 1
ATOM 2193 N N . ASP A 1 262 ? -23.270 -7.169 33.162 1.00 77.44 262 ASP A N 1
ATOM 2194 C CA . ASP A 1 262 ? -24.233 -7.426 32.105 1.00 77.44 262 ASP A CA 1
ATOM 2195 C C . ASP A 1 262 ? -25.450 -8.182 32.657 1.00 77.44 262 ASP A C 1
ATOM 2197 O O . ASP A 1 262 ? -25.331 -9.184 33.369 1.00 77.44 262 ASP A O 1
ATOM 2201 N N . GLU A 1 263 ? -26.637 -7.692 32.309 1.00 79.56 263 GLU A N 1
ATOM 2202 C CA . GLU A 1 263 ? -27.913 -8.217 32.776 1.00 79.56 263 GLU A CA 1
ATOM 2203 C C . GLU A 1 263 ? -28.127 -9.664 32.319 1.00 79.56 263 GLU A C 1
ATOM 2205 O O . GLU A 1 263 ? -28.663 -10.471 33.077 1.00 79.56 263 GLU A O 1
ATOM 2210 N N . LEU A 1 264 ? -27.661 -10.027 31.117 1.00 79.12 264 LEU A N 1
ATOM 2211 C CA . LEU A 1 264 ? -27.752 -11.403 30.618 1.00 79.12 264 LEU A CA 1
ATOM 2212 C C . LEU A 1 264 ? -26.932 -12.371 31.476 1.00 79.12 264 LEU A C 1
ATOM 2214 O O . LEU A 1 264 ? -27.421 -13.441 31.846 1.00 79.12 264 LEU A O 1
ATOM 2218 N N . HIS A 1 265 ? -25.711 -11.979 31.838 1.00 74.31 265 HIS A N 1
ATOM 2219 C CA . HIS A 1 265 ? -24.830 -12.779 32.685 1.00 74.31 265 HIS A CA 1
ATOM 2220 C C . HIS A 1 265 ? -25.372 -12.891 34.114 1.00 74.31 265 HIS A C 1
ATOM 2222 O O . HIS A 1 265 ? -25.406 -13.992 34.666 1.00 74.31 265 HIS A O 1
ATOM 2228 N N . LEU A 1 266 ? -25.881 -11.788 34.677 1.00 79.69 266 LEU A N 1
ATOM 2229 C CA . LEU A 1 266 ? -26.554 -11.783 35.979 1.00 79.69 266 LEU A CA 1
ATOM 2230 C C . LEU A 1 266 ? -27.773 -12.712 35.991 1.00 79.69 266 LEU A C 1
ATOM 2232 O O . LEU A 1 266 ? -27.877 -13.573 36.862 1.00 79.69 266 LEU A O 1
ATOM 2236 N N . LYS A 1 267 ? -28.665 -12.594 34.998 1.00 83.25 267 LYS A N 1
ATOM 2237 C CA . LYS A 1 267 ? -29.842 -13.466 34.859 1.00 83.25 267 LYS A CA 1
ATOM 2238 C C . LYS A 1 267 ? -29.444 -14.933 34.726 1.00 83.25 267 LYS A C 1
ATOM 2240 O O . LYS A 1 267 ? -30.051 -15.790 35.362 1.00 83.25 267 LYS A O 1
ATOM 2245 N N . HIS A 1 268 ? -28.418 -15.232 33.931 1.00 80.88 268 HIS A N 1
ATOM 2246 C CA . HIS A 1 268 ? -27.924 -16.597 33.768 1.00 80.88 268 HIS A CA 1
ATOM 2247 C C . HIS A 1 268 ? -27.370 -17.176 35.079 1.00 80.88 268 HIS A C 1
ATOM 2249 O O . HIS A 1 268 ? -27.639 -18.332 35.405 1.00 80.88 268 HIS A O 1
ATOM 2255 N N . GLN A 1 269 ? -26.626 -16.379 35.847 1.00 79.31 269 GLN A N 1
ATOM 2256 C CA . GLN A 1 269 ? -26.032 -16.811 37.109 1.00 79.31 269 GLN A CA 1
ATOM 2257 C C . GLN A 1 269 ? -27.082 -16.985 38.215 1.00 79.31 269 GLN A C 1
ATOM 2259 O O . GLN A 1 269 ? -27.053 -17.991 38.919 1.00 79.31 269 GLN A O 1
ATOM 2264 N N . LEU A 1 270 ? -28.058 -16.076 38.304 1.00 83.19 270 LEU A N 1
ATOM 2265 C CA . LEU A 1 270 ? -29.213 -16.211 39.197 1.00 83.19 270 LEU A CA 1
ATOM 2266 C C . LEU A 1 270 ? -30.036 -17.461 38.867 1.00 83.19 270 LEU A C 1
ATOM 2268 O O . LEU A 1 270 ? -30.386 -18.221 39.764 1.00 83.19 270 LEU A O 1
ATOM 2272 N N . LYS A 1 271 ? -30.276 -17.732 37.577 1.00 84.00 271 LYS A N 1
ATOM 2273 C CA . LYS A 1 271 ? -30.979 -18.946 37.139 1.00 84.00 271 LYS A CA 1
ATOM 2274 C C . LYS A 1 271 ? -30.241 -20.224 37.549 1.00 84.00 271 LYS A C 1
ATOM 2276 O O . LYS A 1 271 ? -30.887 -21.194 37.916 1.00 84.00 271 LYS A O 1
ATOM 2281 N N . LYS A 1 272 ? -28.904 -20.237 37.501 1.00 80.06 272 LYS A N 1
ATOM 2282 C CA . LYS A 1 272 ? -28.100 -21.378 37.971 1.00 80.06 272 LYS A CA 1
ATOM 2283 C C . LYS A 1 272 ? -28.233 -21.604 39.474 1.00 80.06 272 LYS A C 1
ATOM 2285 O O . LYS A 1 272 ? -28.374 -22.746 39.877 1.00 80.06 272 LYS A O 1
ATOM 2290 N N . LEU A 1 273 ? -28.208 -20.542 40.279 1.00 78.25 273 LEU A N 1
ATOM 2291 C CA . LEU A 1 273 ? -28.363 -20.646 41.734 1.00 78.25 273 LEU A CA 1
ATOM 2292 C C . LEU A 1 273 ? -29.739 -21.204 42.118 1.00 78.25 273 LEU A C 1
ATOM 2294 O O . LEU A 1 273 ? -29.815 -22.125 42.920 1.00 78.25 273 LEU A O 1
ATOM 2298 N N . LEU A 1 274 ? -30.798 -20.726 41.461 1.00 77.12 274 LEU A N 1
ATOM 2299 C CA . LEU A 1 274 ? -32.162 -21.219 41.674 1.00 77.12 274 LEU A CA 1
ATOM 2300 C C . LEU A 1 274 ? -32.349 -22.691 41.272 1.00 77.12 274 LEU A C 1
ATOM 2302 O O . LEU A 1 274 ? -33.206 -23.363 41.824 1.00 77.12 274 LEU A O 1
ATOM 2306 N N . LEU A 1 275 ? -31.564 -23.202 40.317 1.00 66.44 275 LEU A N 1
ATOM 2307 C CA . LEU A 1 275 ? -31.611 -24.615 39.921 1.00 66.44 275 LEU A CA 1
ATOM 2308 C C . LEU A 1 275 ? -30.857 -25.530 40.899 1.00 66.44 275 LEU A C 1
ATOM 2310 O O . LEU A 1 275 ? -31.235 -26.684 41.041 1.00 66.44 275 LEU A O 1
ATOM 2314 N N . VAL A 1 276 ? -29.830 -25.021 41.585 1.00 59.78 276 VAL A N 1
ATOM 2315 C CA . VAL A 1 276 ? -29.059 -25.778 42.591 1.00 59.78 276 VAL A CA 1
ATOM 2316 C C . VAL A 1 276 ? -29.850 -25.965 43.892 1.00 59.78 276 VAL A C 1
ATOM 2318 O O . VAL A 1 276 ? -29.654 -26.957 44.577 1.00 59.78 276 VAL A O 1
ATOM 2321 N N . GLU A 1 277 ? -30.781 -25.065 44.215 1.00 52.50 277 GLU A N 1
ATOM 2322 C CA . GLU A 1 277 ? -31.691 -25.216 45.366 1.00 52.50 277 GLU A CA 1
ATOM 2323 C C . GLU A 1 277 ? -32.891 -26.145 45.085 1.00 52.50 277 GLU A C 1
ATOM 2325 O O . GLU A 1 277 ? -33.685 -26.413 45.984 1.00 52.50 277 GLU A O 1
ATOM 2330 N N . MET A 1 278 ? -33.041 -26.635 43.847 1.00 51.38 278 MET A N 1
ATOM 2331 C CA . MET A 1 278 ? -34.143 -27.512 43.425 1.00 51.38 278 MET A CA 1
ATOM 2332 C C . MET A 1 278 ? -33.718 -28.960 43.129 1.00 51.38 278 MET A C 1
ATOM 2334 O O . MET A 1 278 ? -34.581 -29.777 42.803 1.00 51.38 278 MET A O 1
ATOM 2338 N N . GLU A 1 279 ? -32.431 -29.297 43.245 1.00 40.66 279 GLU A N 1
ATOM 2339 C CA . GLU A 1 279 ? -31.971 -30.691 43.270 1.00 40.66 279 GLU A CA 1
ATOM 2340 C C . GLU A 1 279 ? -31.844 -31.144 44.741 1.00 40.66 279 GLU A C 1
ATOM 2342 O O . GLU A 1 279 ? -31.132 -30.482 45.498 1.00 40.66 279 GLU A O 1
ATOM 2347 N N . PRO A 1 280 ? -32.571 -32.197 45.172 1.00 47.81 280 PRO A N 1
ATOM 2348 C CA . PRO A 1 280 ? -32.536 -32.700 46.548 1.00 47.81 280 PRO A CA 1
ATOM 2349 C C . PRO A 1 280 ? -31.199 -33.345 46.934 1.00 47.81 280 PRO A C 1
ATOM 2351 O O . PRO A 1 280 ? -30.539 -33.942 46.051 1.00 47.81 280 PRO A O 1
#

Organism: Mesomycoplasma conjunctivae (strain ATCC 25834 / NCTC 10147 / HRC/581) (NCBI:txid572263)

Secondary structure (DSSP, 8-state):
---TTGGGS---HHHHHHHHHHHHHHHHHHHHHHHHHHHH-TT-EEEEEEEEEEEETTEEEEEEEEEEEEEPTTSS-EEEEEE--SHHHHHTTT-SB-HHHHHHHHHHHHTT----SS-S-PPPHHHHHHHHHHTT---S--HHHHHHHHHHHHHHHHHT-TTEEEEEEEEEEEEEEEETTEEEEEEEEEEEEEEEETTT--B-GGG-EEEEEEEETT----HHHHHHHTT---GGGEEEEES--HHHHHHHHHHT-EEEEPHHHHHHHHHHHHHHTT--

Radius of gyration: 31.75 Å; chains: 1; bounding box: 74×60×83 Å

Sequence (280 aa):
MNSVFDNILNVTSSDKKQIEIYQKQLETKRIIALKEIKLKHPEYWIDKHRIRTIHTIYGTIKVKITYLSKPTPNSNKRQVFAFYHDDFLKINKGKQYDVEFINRLNIVYFANKRIDNIYNKIPTIALLRHYLKQTKIPLILDLKSQNQTLLNEHINAFKHSENQLFKLEIDDTFLKFNNHTKRLKHKIRMLILHPIDQKTTNINYSKTIAFYVIEPTNNNQNKPAAQLKTVRIDPSKLLINGDGARWMKTLKNEFKCILKLDELHLKHQLKKLLLVEMEP

Foldseek 3Di:
DPDPCVVLPPLDPVLVVVLVVVLVVQVVLVVVQVVVCCVVPVQKDFPDWDWAWEAELSGIHTHIWTKIWGDDPPDPDIDIDTDDRDVQCVQQPPHNYGPVRLVVCLVCVVVPHPPPPSGPDDDDPVNSVVVCVVVVPPSPDPVVVVVVVVVVVLLVVLVPDPPWAKEWEKDWDWDWDDDVVDTFIKIKIKIKIWTADPVPRDTDPVSIDIFIDIGGPPDPDPVSLVVVVVSVDDQARYEYEEQPDPVVVVSCVVSVHHYDYDPVNVVVVVVVVVVVVVDD